Protein AF-A0A1Y2F6S2-F1 (afdb_monomer_lite)

Structure (mmCIF, N/CA/C/O backbone):
data_AF-A0A1Y2F6S2-F1
#
_entry.id   AF-A0A1Y2F6S2-F1
#
loop_
_atom_site.group_PDB
_atom_site.id
_atom_site.type_symbol
_atom_site.label_atom_id
_atom_site.label_alt_id
_atom_site.label_comp_id
_atom_site.label_asym_id
_atom_site.label_entity_id
_atom_site.label_seq_id
_atom_site.pdbx_PDB_ins_code
_atom_site.Cartn_x
_atom_site.Cartn_y
_atom_site.Cartn_z
_atom_site.occupancy
_atom_site.B_iso_or_equiv
_atom_site.auth_seq_id
_atom_site.auth_comp_id
_atom_site.auth_asym_id
_atom_site.auth_atom_id
_atom_site.pdbx_PDB_model_num
ATOM 1 N N . MET A 1 1 ? 16.746 -32.480 -13.295 1.00 35.97 1 MET A N 1
ATOM 2 C CA . MET A 1 1 ? 17.908 -32.088 -14.117 1.00 35.97 1 MET A CA 1
ATOM 3 C C . MET A 1 1 ? 17.482 -32.137 -15.575 1.00 35.97 1 MET A C 1
ATOM 5 O O . MET A 1 1 ? 17.453 -33.217 -16.141 1.00 35.97 1 MET A O 1
ATOM 9 N N . TYR A 1 2 ? 17.075 -31.004 -16.150 1.00 32.84 2 TYR A N 1
ATOM 10 C CA . TYR A 1 2 ? 16.967 -30.867 -17.604 1.00 32.84 2 TYR A CA 1
ATOM 11 C C . TYR A 1 2 ? 18.197 -30.090 -18.053 1.00 32.84 2 TYR A C 1
ATOM 13 O O . TYR A 1 2 ? 18.329 -28.899 -17.783 1.00 32.84 2 TYR A O 1
ATOM 21 N N . ASN A 1 3 ? 19.136 -30.827 -18.634 1.00 41.09 3 ASN A N 1
ATOM 22 C CA . ASN A 1 3 ? 20.346 -30.300 -19.229 1.00 41.09 3 ASN A CA 1
ATOM 23 C C . ASN A 1 3 ? 19.990 -29.963 -20.680 1.00 41.09 3 ASN A C 1
ATOM 25 O O . ASN A 1 3 ? 19.968 -30.857 -21.520 1.00 41.09 3 ASN A O 1
ATOM 29 N N . ASN A 1 4 ? 19.628 -28.708 -20.954 1.00 38.59 4 ASN A N 1
ATOM 30 C CA . ASN A 1 4 ? 19.411 -28.234 -22.319 1.00 38.59 4 ASN A CA 1
ATOM 31 C C . ASN A 1 4 ? 20.569 -27.311 -22.704 1.00 38.59 4 ASN A C 1
ATOM 33 O O . ASN A 1 4 ? 20.503 -26.091 -22.580 1.00 38.59 4 ASN A O 1
ATOM 37 N N . ASN A 1 5 ? 21.652 -27.946 -23.153 1.00 44.62 5 ASN A N 1
ATOM 38 C CA . ASN A 1 5 ? 22.646 -27.320 -24.008 1.00 44.62 5 ASN A CA 1
ATOM 39 C C . ASN A 1 5 ? 22.008 -27.131 -25.387 1.00 44.62 5 ASN A C 1
ATOM 41 O O . ASN A 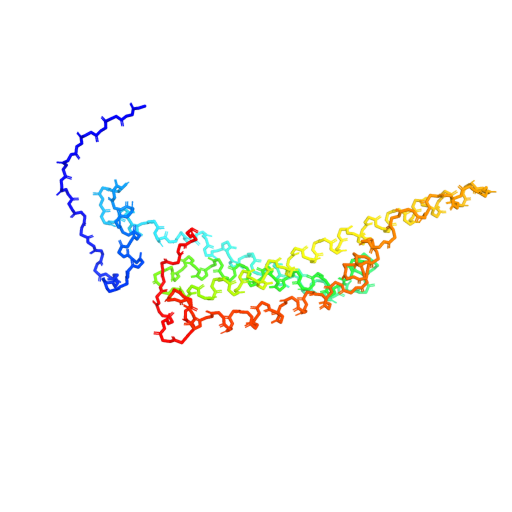1 5 ? 21.999 -28.056 -26.190 1.00 44.62 5 ASN A O 1
ATOM 45 N N . ASN A 1 6 ? 21.497 -25.933 -25.652 1.00 37.38 6 ASN A N 1
ATOM 46 C CA . ASN A 1 6 ? 21.364 -25.417 -27.008 1.00 37.38 6 ASN A CA 1
ATOM 47 C C . ASN A 1 6 ? 21.844 -23.965 -27.005 1.00 37.38 6 ASN A C 1
ATOM 49 O O . ASN A 1 6 ? 21.080 -23.026 -26.798 1.00 37.38 6 ASN A O 1
ATOM 53 N N . ASN A 1 7 ? 23.151 -23.815 -27.230 1.00 40.66 7 ASN A N 1
ATOM 54 C CA . ASN A 1 7 ? 23.787 -22.587 -27.693 1.00 40.66 7 ASN A CA 1
ATOM 55 C C . ASN A 1 7 ? 23.319 -22.294 -29.127 1.00 40.66 7 ASN A C 1
ATOM 57 O O . ASN A 1 7 ? 24.083 -22.439 -30.077 1.00 40.66 7 ASN A O 1
ATOM 61 N N . ASN A 1 8 ? 22.069 -21.869 -29.282 1.00 39.94 8 ASN A N 1
ATOM 62 C CA . ASN A 1 8 ? 21.683 -21.063 -30.428 1.00 39.94 8 ASN A CA 1
ATOM 63 C C . ASN A 1 8 ? 21.674 -19.619 -29.947 1.00 39.94 8 ASN A C 1
ATOM 65 O O . ASN A 1 8 ? 20.772 -19.204 -29.222 1.00 39.94 8 ASN A O 1
ATOM 69 N N . ASN A 1 9 ? 22.704 -18.872 -30.345 1.00 46.28 9 ASN A N 1
ATOM 70 C CA . ASN A 1 9 ? 22.768 -17.416 -30.254 1.00 46.28 9 ASN A CA 1
ATOM 71 C C . ASN A 1 9 ? 21.702 -16.789 -31.170 1.00 46.28 9 ASN A C 1
ATOM 73 O O . ASN A 1 9 ? 22.018 -16.039 -32.091 1.00 46.28 9 ASN A O 1
ATOM 77 N N . ASN A 1 10 ? 20.428 -17.067 -30.906 1.00 50.47 10 ASN A N 1
ATOM 78 C CA . ASN A 1 10 ? 19.354 -16.167 -31.276 1.00 50.47 10 ASN A CA 1
ATOM 79 C C . ASN A 1 10 ? 19.432 -15.033 -30.261 1.00 50.47 10 ASN A C 1
ATOM 81 O O . ASN A 1 10 ? 18.717 -15.025 -29.261 1.00 50.47 10 ASN A O 1
ATOM 85 N N . ASN A 1 11 ? 20.394 -14.130 -30.464 1.00 71.38 11 ASN A N 1
ATOM 86 C CA . ASN A 1 11 ? 20.490 -12.913 -29.678 1.00 71.38 11 ASN A CA 1
ATOM 87 C C . ASN A 1 11 ? 19.217 -12.121 -29.955 1.00 71.38 11 ASN A C 1
ATOM 89 O O . ASN A 1 11 ? 19.132 -11.404 -30.950 1.00 71.38 11 ASN A O 1
ATOM 93 N N . ILE A 1 12 ? 18.217 -12.301 -29.093 1.00 83.94 12 ILE A N 1
ATOM 94 C CA . ILE A 1 12 ? 17.038 -11.449 -29.066 1.00 83.94 12 ILE A CA 1
ATOM 95 C C . ILE A 1 12 ? 17.573 -10.013 -28.994 1.00 83.94 12 ILE A C 1
ATOM 97 O O . ILE A 1 12 ? 18.414 -9.735 -28.131 1.00 83.94 12 ILE A O 1
ATOM 101 N N . PRO A 1 13 ? 17.188 -9.126 -29.923 1.00 88.69 13 PRO A N 1
ATOM 102 C CA . PRO A 1 13 ? 17.663 -7.756 -29.888 1.00 88.69 13 PRO A CA 1
ATOM 103 C C . PRO A 1 13 ? 17.122 -7.047 -28.642 1.00 88.69 13 PRO A C 1
ATOM 105 O O . PRO A 1 13 ? 16.042 -7.354 -28.132 1.00 88.69 13 PRO A O 1
ATOM 108 N N . PHE A 1 14 ? 17.915 -6.116 -28.114 1.00 88.62 14 PHE A N 1
ATOM 109 C CA . PHE A 1 14 ? 17.458 -5.251 -27.032 1.00 88.62 14 PHE A CA 1
ATOM 110 C C . PHE A 1 14 ? 16.308 -4.373 -27.554 1.00 88.62 14 PHE A C 1
ATOM 112 O O . PHE A 1 14 ? 16.474 -3.818 -28.641 1.00 88.62 14 PHE A O 1
ATOM 119 N N . PRO A 1 15 ? 15.188 -4.221 -26.821 1.00 88.19 15 PRO A N 1
ATOM 120 C CA . PRO A 1 15 ? 14.044 -3.457 -27.304 1.00 88.19 15 PRO A CA 1
ATOM 121 C C . PRO A 1 15 ? 14.417 -2.018 -27.667 1.00 88.19 15 PRO A C 1
ATOM 123 O O . PRO A 1 15 ? 15.074 -1.335 -26.882 1.00 88.19 15 PRO A O 1
ATOM 126 N N . ASP A 1 16 ? 13.969 -1.555 -28.833 1.00 87.31 16 ASP A N 1
ATOM 127 C CA . ASP A 1 16 ? 14.299 -0.215 -29.336 1.00 87.31 16 ASP A CA 1
ATOM 128 C C . ASP A 1 16 ? 13.688 0.905 -28.481 1.00 87.31 16 ASP A C 1
ATOM 130 O O . ASP A 1 16 ? 14.292 1.963 -28.325 1.00 87.31 16 ASP A O 1
ATOM 134 N N . ASP A 1 17 ? 12.536 0.642 -27.856 1.00 85.19 17 ASP A N 1
ATOM 135 C CA . ASP A 1 17 ? 11.831 1.591 -26.983 1.00 85.19 17 ASP A CA 1
ATOM 136 C C . ASP A 1 17 ? 12.454 1.711 -25.581 1.00 85.19 17 ASP A C 1
ATOM 138 O O . ASP A 1 17 ? 11.985 2.488 -24.746 1.00 85.19 17 ASP A O 1
ATOM 142 N N . TRP A 1 18 ? 13.466 0.897 -25.265 1.00 87.19 18 TRP A N 1
ATOM 143 C CA . TRP A 1 18 ? 14.127 0.911 -23.963 1.00 87.19 18 TRP A CA 1
ATOM 144 C C . TRP A 1 18 ? 15.422 1.714 -24.022 1.00 87.19 18 TRP A C 1
ATOM 146 O O . TRP A 1 18 ? 16.199 1.641 -24.973 1.00 87.19 18 TRP A O 1
ATOM 156 N N . ASP A 1 19 ? 15.705 2.437 -22.944 1.00 84.56 19 ASP A N 1
ATOM 157 C CA . ASP A 1 19 ? 16.956 3.170 -22.811 1.00 84.56 19 ASP A CA 1
ATOM 158 C C . ASP A 1 19 ? 18.135 2.209 -22.547 1.00 84.56 19 ASP A C 1
ATOM 160 O O . ASP A 1 19 ? 18.170 1.492 -21.542 1.00 84.56 19 ASP A O 1
ATOM 164 N N . LYS A 1 20 ? 19.123 2.208 -23.451 1.00 86.75 20 LYS A N 1
ATOM 165 C CA . LYS A 1 20 ? 20.356 1.406 -23.347 1.00 86.75 20 LYS A CA 1
ATOM 166 C C . LYS A 1 20 ? 21.328 1.954 -22.299 1.00 86.75 20 LYS A C 1
ATOM 168 O O . LYS A 1 20 ? 22.156 1.199 -21.790 1.00 86.75 20 LYS A O 1
ATOM 173 N N . GLU A 1 21 ? 21.226 3.235 -21.950 1.00 86.69 21 GLU A N 1
ATOM 174 C CA . GLU A 1 21 ? 22.009 3.846 -20.871 1.00 86.69 21 GLU A CA 1
ATOM 175 C C . GLU A 1 21 ? 21.438 3.486 -19.491 1.00 86.69 21 GLU A C 1
ATOM 177 O O . GLU A 1 21 ? 22.144 3.508 -18.473 1.00 86.69 21 GLU A O 1
ATOM 182 N N . ASN A 1 22 ? 20.172 3.055 -19.442 1.00 83.62 22 ASN A N 1
ATOM 183 C CA . ASN A 1 22 ? 19.545 2.562 -18.230 1.00 83.62 22 ASN A CA 1
ATOM 184 C C . ASN A 1 22 ? 20.099 1.180 -17.847 1.00 83.62 22 ASN A C 1
ATOM 186 O O . ASN A 1 22 ? 19.601 0.121 -18.238 1.00 83.62 22 ASN A O 1
ATOM 190 N N . THR A 1 23 ? 21.100 1.196 -16.965 1.00 86.75 23 THR A N 1
ATOM 191 C CA . THR A 1 23 ? 21.728 -0.013 -16.398 1.00 86.75 23 THR A CA 1
ATOM 192 C C . THR A 1 23 ? 20.737 -1.038 -15.827 1.00 86.75 23 THR A C 1
ATOM 194 O O . THR A 1 23 ? 21.047 -2.231 -15.807 1.00 86.75 23 THR A O 1
ATOM 197 N N . ARG A 1 24 ? 19.538 -0.626 -15.382 1.00 83.25 24 ARG A N 1
ATOM 198 C CA . ARG A 1 24 ? 18.506 -1.544 -14.869 1.00 83.25 24 ARG A CA 1
ATOM 199 C C . ARG A 1 24 ? 17.731 -2.230 -15.977 1.00 83.25 24 ARG A C 1
ATOM 201 O O . ARG A 1 24 ? 17.487 -3.426 -15.856 1.00 83.25 24 ARG A O 1
ATOM 208 N N . ALA A 1 25 ? 17.383 -1.503 -17.035 1.00 85.81 25 ALA A N 1
ATOM 209 C CA . ALA A 1 25 ? 16.745 -2.076 -18.216 1.00 85.81 25 ALA A CA 1
ATOM 210 C C . ALA A 1 25 ? 17.665 -3.135 -18.841 1.00 85.81 25 ALA A C 1
ATOM 212 O O . ALA A 1 25 ? 17.243 -4.265 -19.077 1.00 85.81 25 ALA A O 1
ATOM 213 N N . VAL A 1 26 ? 18.960 -2.819 -18.969 1.00 88.12 26 VAL A N 1
ATOM 214 C CA . VAL A 1 26 ? 19.991 -3.758 -19.442 1.00 88.12 26 VAL A CA 1
ATOM 215 C C . VAL A 1 26 ? 20.124 -4.972 -18.516 1.00 88.12 26 VAL A C 1
ATOM 217 O O . VAL A 1 26 ? 20.140 -6.110 -18.983 1.00 88.12 26 VAL A O 1
ATOM 220 N N . ALA A 1 27 ? 20.180 -4.769 -17.195 1.00 87.56 27 ALA A N 1
ATOM 221 C CA . ALA A 1 27 ? 20.264 -5.875 -16.239 1.00 87.56 27 ALA A CA 1
ATOM 222 C C . ALA A 1 27 ? 19.012 -6.770 -16.254 1.00 87.56 27 ALA A C 1
ATOM 224 O O . ALA A 1 27 ? 19.133 -7.994 -16.181 1.00 87.56 27 ALA A O 1
ATOM 225 N N . TYR A 1 28 ? 17.821 -6.173 -16.357 1.00 87.38 28 TYR A N 1
ATOM 226 C CA . TYR A 1 28 ? 16.556 -6.894 -16.467 1.00 87.38 28 TYR A CA 1
ATOM 227 C C . TYR A 1 28 ? 16.505 -7.706 -17.761 1.00 87.38 28 TYR A C 1
ATOM 229 O O . TYR A 1 28 ? 16.211 -8.900 -17.719 1.00 87.38 28 TYR A O 1
ATOM 237 N N . PHE A 1 29 ? 16.858 -7.083 -18.888 1.00 90.00 29 PHE A N 1
ATOM 238 C CA . PHE A 1 29 ? 16.931 -7.731 -20.191 1.00 90.00 29 PHE A CA 1
ATOM 239 C C . PHE A 1 29 ? 17.875 -8.933 -20.156 1.00 90.00 29 PHE A C 1
ATOM 241 O O . PHE A 1 29 ? 17.444 -10.043 -20.430 1.00 90.00 29 PHE A O 1
ATOM 248 N N . ASN A 1 30 ? 19.119 -8.754 -19.702 1.00 89.62 30 ASN A N 1
ATOM 249 C CA . ASN A 1 30 ? 20.112 -9.833 -19.615 1.00 89.62 30 ASN A CA 1
ATOM 250 C C . ASN A 1 30 ? 19.678 -10.996 -18.708 1.00 89.62 30 ASN A C 1
ATOM 252 O O . ASN A 1 30 ? 20.152 -12.125 -18.869 1.00 89.62 30 ASN A O 1
ATOM 256 N N . LYS A 1 31 ? 18.815 -10.721 -17.722 1.00 87.94 31 LYS A N 1
ATOM 257 C CA . LYS A 1 31 ? 18.243 -11.740 -16.841 1.00 87.94 31 LYS A CA 1
ATOM 258 C C . LYS A 1 31 ? 17.092 -12.485 -17.516 1.00 87.94 31 LYS A C 1
ATOM 260 O O . LYS A 1 31 ? 17.029 -13.702 -17.387 1.00 87.94 31 LYS A O 1
ATOM 265 N N . CYS A 1 32 ? 16.200 -11.774 -18.201 1.00 87.25 32 CYS A N 1
ATOM 266 C CA . CYS A 1 32 ? 14.944 -12.329 -18.708 1.00 87.25 32 CYS A CA 1
ATOM 267 C C . CYS A 1 32 ? 15.041 -12.867 -20.141 1.00 87.25 32 CYS A C 1
ATOM 269 O O . CYS A 1 32 ? 14.365 -13.841 -20.452 1.00 87.25 32 CYS A O 1
ATOM 271 N N . SER A 1 33 ? 15.917 -12.312 -20.985 1.00 89.00 33 SER A N 1
ATOM 272 C CA . SER A 1 33 ? 16.090 -12.710 -22.393 1.00 89.00 33 SER A CA 1
ATOM 273 C C . SER A 1 33 ? 16.477 -14.180 -22.566 1.00 89.00 33 SER A C 1
ATOM 275 O O . SER A 1 33 ? 16.183 -14.780 -23.589 1.00 89.00 33 SER A O 1
ATOM 277 N N . LYS A 1 34 ? 17.078 -14.789 -21.538 1.00 89.25 34 LYS A N 1
ATOM 278 C CA . LYS A 1 34 ? 17.443 -16.214 -21.506 1.00 89.25 34 LYS A CA 1
ATOM 279 C C . LYS A 1 34 ? 16.246 -17.161 -21.373 1.00 89.25 34 LYS A C 1
ATOM 281 O O . LYS A 1 34 ? 16.414 -18.362 -21.555 1.00 89.25 34 LYS A O 1
ATOM 286 N N . PHE A 1 35 ? 15.082 -16.645 -20.982 1.00 88.38 35 PHE A N 1
ATOM 287 C CA . PHE A 1 35 ? 13.879 -17.434 -20.692 1.00 88.38 35 PHE A CA 1
ATOM 288 C C . PHE A 1 35 ? 12.761 -17.239 -21.719 1.00 88.38 35 PHE A C 1
ATOM 290 O O . PHE A 1 35 ? 11.689 -17.812 -21.553 1.00 88.38 35 PHE A O 1
ATOM 297 N N . VAL A 1 36 ? 12.996 -16.433 -22.751 1.00 88.00 36 VAL A N 1
ATOM 298 C CA . VAL A 1 36 ? 12.032 -16.125 -23.811 1.00 88.00 36 VAL A CA 1
ATOM 299 C C . VAL A 1 36 ? 12.639 -16.461 -25.165 1.00 88.00 36 VAL A C 1
ATOM 301 O O . VAL A 1 36 ? 13.858 -16.446 -25.320 1.00 88.00 36 VAL A O 1
ATOM 304 N N . ASN A 1 37 ? 11.794 -16.758 -26.147 1.00 87.25 37 ASN A N 1
ATOM 305 C CA . ASN A 1 37 ? 12.231 -17.125 -27.495 1.00 87.25 37 ASN A CA 1
ATOM 306 C C . ASN A 1 37 ? 12.179 -15.945 -28.478 1.00 87.25 37 ASN A C 1
ATOM 308 O O . ASN A 1 37 ? 12.729 -16.031 -29.574 1.00 87.25 37 ASN A O 1
ATOM 312 N N . SER A 1 38 ? 11.512 -14.848 -28.105 1.00 87.81 38 SER A N 1
ATOM 313 C CA . SER A 1 38 ? 11.362 -13.650 -28.937 1.00 87.81 38 SER A CA 1
ATOM 314 C C . SER A 1 38 ? 11.288 -12.365 -28.105 1.00 87.81 38 SER A C 1
ATOM 316 O O . SER A 1 38 ? 10.973 -12.386 -26.912 1.00 87.81 38 SER A O 1
ATOM 318 N N . GLN A 1 39 ? 11.551 -11.223 -28.748 1.00 86.31 39 GLN A N 1
ATOM 319 C CA . GLN A 1 39 ? 11.358 -9.901 -28.144 1.00 86.31 39 GLN A CA 1
ATOM 320 C C . GLN A 1 39 ? 9.878 -9.634 -27.830 1.00 86.31 39 GLN A C 1
ATOM 322 O O . GLN A 1 39 ? 9.571 -9.056 -26.792 1.00 86.31 39 GLN A O 1
ATOM 327 N N . GLU A 1 40 ? 8.959 -10.081 -28.687 1.00 85.69 40 GLU A N 1
ATOM 328 C CA . GLU A 1 40 ? 7.515 -9.928 -28.477 1.00 85.69 40 GLU A CA 1
ATOM 329 C C . GLU A 1 40 ? 7.045 -10.654 -27.216 1.00 85.69 40 GLU A C 1
ATOM 331 O O . GLU A 1 40 ? 6.282 -10.098 -26.431 1.00 85.69 40 GLU A O 1
ATOM 336 N N . GLU A 1 41 ? 7.550 -11.865 -26.970 1.00 85.50 41 GLU A N 1
ATOM 337 C CA . GLU A 1 41 ? 7.249 -12.623 -25.754 1.00 85.50 41 GLU A CA 1
ATOM 338 C C . GLU A 1 41 ? 7.740 -11.881 -24.501 1.00 85.50 41 GLU A C 1
ATOM 340 O O . GLU A 1 41 ? 6.997 -11.773 -23.523 1.00 85.50 41 GLU A O 1
ATOM 345 N N . LEU A 1 42 ? 8.935 -11.278 -24.551 1.00 85.75 42 LEU A N 1
ATOM 346 C CA . LEU A 1 42 ? 9.454 -10.435 -23.468 1.00 85.75 42 LEU A CA 1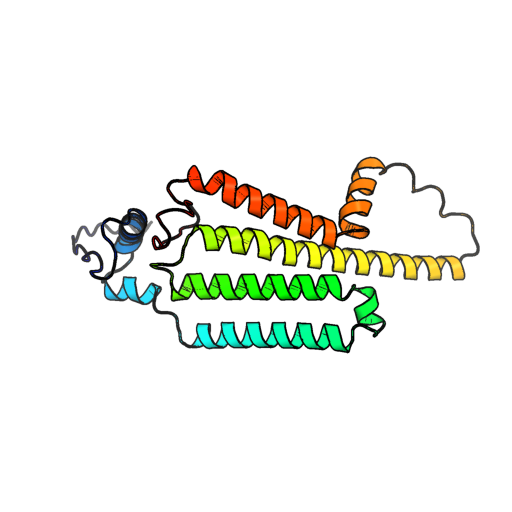
ATOM 347 C C . LEU A 1 42 ? 8.572 -9.204 -23.225 1.00 85.75 42 LEU A C 1
ATOM 349 O O . LEU A 1 42 ? 8.229 -8.902 -22.083 1.00 85.75 42 LEU A O 1
ATOM 353 N N . LEU A 1 43 ? 8.195 -8.497 -24.293 1.00 85.56 43 LEU A N 1
ATOM 354 C CA . LEU A 1 43 ? 7.355 -7.301 -24.216 1.00 85.56 43 LEU A CA 1
ATOM 355 C C . LEU A 1 43 ? 5.932 -7.636 -23.753 1.00 85.56 43 LEU A C 1
ATOM 357 O O . LEU A 1 43 ? 5.321 -6.867 -23.011 1.00 85.56 43 LEU A O 1
ATOM 361 N N . SER A 1 44 ? 5.436 -8.829 -24.086 1.00 85.75 44 SER A N 1
ATOM 362 C CA . SER A 1 44 ? 4.127 -9.314 -23.650 1.00 85.75 44 SER A CA 1
ATOM 363 C C . SER A 1 44 ? 3.994 -9.455 -22.136 1.00 85.75 44 SER A C 1
ATOM 365 O O . SER A 1 44 ? 2.887 -9.314 -21.616 1.00 85.75 44 SER A O 1
ATOM 367 N N . MET A 1 45 ? 5.108 -9.627 -21.414 1.00 81.50 45 MET A N 1
ATOM 368 C CA . MET A 1 45 ? 5.120 -9.635 -19.947 1.00 81.50 45 MET A CA 1
ATOM 369 C C . MET A 1 45 ? 4.783 -8.264 -19.343 1.00 81.50 45 MET A C 1
ATOM 371 O O . MET A 1 45 ? 4.335 -8.199 -18.200 1.00 81.50 45 MET A O 1
ATOM 375 N N . PHE A 1 46 ? 4.956 -7.181 -20.107 1.00 80.62 46 PHE A N 1
ATOM 376 C CA . PHE A 1 46 ? 4.616 -5.812 -19.707 1.00 80.62 46 PHE A CA 1
ATOM 377 C C . PHE A 1 46 ? 3.247 -5.360 -20.219 1.00 80.62 46 PHE A C 1
ATOM 379 O O . PHE A 1 46 ? 2.735 -4.328 -19.785 1.00 80.62 46 PHE A O 1
ATOM 386 N N . HIS A 1 47 ? 2.620 -6.124 -21.120 1.00 82.19 47 HIS A N 1
ATOM 387 C CA . HIS A 1 47 ? 1.274 -5.825 -21.589 1.00 82.19 47 HIS A CA 1
ATOM 388 C C . HIS A 1 47 ? 0.245 -6.154 -20.509 1.00 82.19 47 HIS A C 1
ATOM 390 O O . HIS A 1 47 ? -0.211 -7.288 -20.335 1.00 82.19 47 HIS A O 1
ATOM 396 N N . ILE A 1 48 ? -0.157 -5.110 -19.796 1.00 84.12 48 ILE A N 1
ATOM 397 C CA . ILE A 1 48 ? -1.209 -5.177 -18.791 1.00 84.12 48 ILE A CA 1
ATOM 398 C C . ILE A 1 48 ? -2.521 -5.541 -19.467 1.00 84.12 48 ILE A C 1
ATOM 400 O O . ILE A 1 48 ? -2.949 -4.937 -20.451 1.00 84.12 48 ILE A O 1
ATOM 404 N N . LYS A 1 49 ? -3.192 -6.547 -18.913 1.00 89.06 49 LYS A N 1
ATOM 405 C CA . LYS A 1 49 ? -4.514 -6.949 -19.382 1.00 89.06 49 LYS A CA 1
ATOM 406 C C . LYS A 1 49 ? -5.544 -5.895 -18.980 1.00 89.06 49 LYS A C 1
ATOM 408 O O . LYS A 1 49 ? -5.534 -5.424 -17.844 1.00 89.06 49 LYS A O 1
ATOM 413 N N . LEU A 1 50 ? -6.506 -5.622 -19.864 1.00 91.44 50 LEU A N 1
ATOM 414 C CA . LEU A 1 50 ? -7.652 -4.735 -19.602 1.00 91.44 50 LEU A CA 1
ATOM 415 C C . LEU A 1 50 ? -8.341 -5.041 -18.258 1.00 91.44 50 LEU A C 1
ATOM 417 O O . LEU A 1 50 ? -8.736 -4.133 -17.530 1.00 91.44 50 LEU A O 1
ATOM 421 N N . PHE A 1 51 ? -8.411 -6.325 -17.900 1.00 93.31 51 PHE A N 1
ATOM 422 C CA . PHE A 1 51 ? -8.934 -6.795 -16.619 1.00 93.31 51 PHE A CA 1
ATOM 423 C C . PHE A 1 51 ? -8.265 -6.135 -15.401 1.00 93.31 51 PHE A C 1
ATOM 425 O O . PHE A 1 51 ? -8.959 -5.768 -14.458 1.00 93.31 51 PHE A O 1
ATOM 432 N N . TYR A 1 52 ? -6.943 -5.935 -15.419 1.00 92.81 52 TYR A N 1
ATOM 433 C CA . TYR A 1 52 ? -6.224 -5.317 -14.302 1.00 92.81 52 TYR A CA 1
ATOM 434 C C . TYR A 1 52 ? -6.603 -3.841 -14.123 1.00 92.81 52 TYR A C 1
ATOM 436 O O . TYR A 1 52 ? -6.787 -3.395 -12.992 1.00 92.81 52 TYR A O 1
ATOM 444 N N . HIS A 1 53 ? -6.806 -3.098 -15.218 1.00 93.81 53 HIS A N 1
ATOM 445 C CA . HIS A 1 53 ? -7.293 -1.717 -15.139 1.00 93.81 53 HIS A CA 1
ATOM 446 C C . HIS A 1 53 ? -8.664 -1.657 -14.467 1.00 93.81 53 HIS A C 1
ATOM 448 O O . HIS A 1 53 ? -8.844 -0.929 -13.491 1.00 93.81 53 HIS A O 1
ATOM 454 N N . ILE A 1 54 ? -9.610 -2.467 -14.952 1.00 96.62 54 ILE A N 1
ATOM 455 C CA . ILE A 1 54 ? -10.967 -2.541 -14.396 1.00 96.62 54 ILE A CA 1
ATOM 456 C C . ILE A 1 54 ? -10.907 -2.908 -12.910 1.00 96.62 54 ILE A C 1
ATOM 458 O O . ILE A 1 54 ? -11.527 -2.236 -12.088 1.00 96.62 54 ILE A O 1
ATOM 462 N N . TYR A 1 55 ? -10.116 -3.923 -12.555 1.00 96.31 55 TYR A N 1
ATOM 463 C CA . TYR A 1 55 ? -9.926 -4.352 -11.173 1.00 96.31 55 TYR A CA 1
ATOM 464 C C . TYR A 1 55 ? -9.429 -3.212 -10.270 1.00 96.31 55 TYR A C 1
ATOM 466 O O . TYR A 1 55 ? -10.036 -2.947 -9.232 1.00 96.31 55 TYR A O 1
ATOM 474 N N . CYS A 1 56 ? -8.373 -2.492 -10.665 1.00 96.94 56 CYS A N 1
ATOM 475 C CA . CYS A 1 56 ? -7.838 -1.382 -9.874 1.00 96.94 56 CYS A CA 1
ATOM 476 C C . CYS A 1 56 ? -8.863 -0.254 -9.678 1.00 96.94 56 CYS A C 1
ATOM 478 O O . CYS A 1 56 ? -9.024 0.223 -8.552 1.00 96.94 56 CYS A O 1
ATOM 480 N N . TYR A 1 57 ? -9.590 0.143 -10.729 1.00 96.81 57 TYR A N 1
ATOM 481 C CA . TYR A 1 57 ? -10.620 1.183 -10.620 1.00 96.81 57 TYR A CA 1
ATOM 482 C C . TYR A 1 57 ? -11.778 0.762 -9.715 1.00 96.81 57 TYR A C 1
ATOM 484 O O . TYR A 1 57 ? -12.174 1.533 -8.840 1.00 96.81 57 TYR A O 1
ATOM 492 N N . VAL A 1 58 ? -12.282 -0.467 -9.869 1.00 98.12 58 VAL A N 1
ATOM 493 C CA . VAL A 1 58 ? -13.342 -1.007 -9.005 1.00 98.12 58 VAL A CA 1
ATOM 494 C C . VAL A 1 58 ? -12.887 -1.019 -7.547 1.00 98.12 58 VAL A C 1
ATOM 496 O O . VAL A 1 58 ? -13.621 -0.557 -6.677 1.00 98.12 58 VAL A O 1
ATOM 499 N N . MET A 1 59 ? -11.660 -1.466 -7.268 1.00 98.19 59 MET A N 1
ATOM 500 C CA . MET A 1 59 ? -11.122 -1.483 -5.906 1.00 98.19 59 MET A CA 1
ATOM 501 C C . MET A 1 59 ? -11.013 -0.078 -5.301 1.00 98.19 59 MET A C 1
ATOM 503 O O . MET A 1 59 ? -11.419 0.119 -4.156 1.00 98.19 59 MET A O 1
ATOM 507 N N . ILE A 1 60 ? -10.527 0.915 -6.055 1.00 97.88 60 ILE A N 1
ATOM 508 C CA . ILE A 1 60 ? -10.465 2.309 -5.584 1.00 97.88 60 ILE A CA 1
ATOM 509 C C . ILE A 1 60 ? -11.871 2.842 -5.282 1.00 97.88 60 ILE A C 1
ATOM 511 O O . ILE A 1 60 ? -12.084 3.413 -4.211 1.00 97.88 60 ILE A O 1
ATOM 515 N N . ILE A 1 61 ? -12.842 2.616 -6.173 1.00 98.25 61 ILE A N 1
ATOM 516 C CA . ILE A 1 61 ? -14.237 3.035 -5.972 1.00 98.25 61 ILE A CA 1
ATOM 517 C C . ILE A 1 61 ? -14.816 2.387 -4.709 1.00 98.25 61 ILE A C 1
ATOM 519 O O . ILE A 1 61 ? -15.383 3.087 -3.871 1.00 98.25 61 ILE A O 1
ATOM 523 N N . CYS A 1 62 ? -14.620 1.080 -4.516 1.00 98.44 62 CYS A N 1
ATOM 524 C CA . CYS A 1 62 ? -15.063 0.371 -3.314 1.00 98.44 62 CYS A CA 1
ATOM 525 C C . CYS A 1 62 ? -14.466 0.966 -2.029 1.00 98.44 62 CYS A C 1
ATOM 527 O O . CYS A 1 62 ? -15.178 1.127 -1.032 1.00 98.44 62 CYS A O 1
ATOM 529 N N . VAL A 1 63 ? -13.179 1.331 -2.037 1.00 98.31 63 VAL A N 1
ATOM 530 C CA . VAL A 1 63 ? -12.518 1.948 -0.875 1.00 98.31 63 VAL A CA 1
ATOM 531 C C . VAL A 1 63 ? -13.051 3.361 -0.614 1.00 98.31 63 VAL A C 1
ATOM 533 O O . VAL A 1 63 ? -13.297 3.712 0.541 1.00 98.31 63 VAL A O 1
ATOM 536 N N . ILE A 1 64 ? -13.297 4.158 -1.658 1.00 98.12 64 ILE A N 1
ATOM 537 C CA . ILE A 1 64 ? -13.893 5.498 -1.530 1.00 98.12 64 ILE A CA 1
ATOM 538 C C . ILE A 1 64 ? -15.312 5.407 -0.958 1.00 98.12 64 ILE A C 1
ATOM 540 O O . ILE A 1 64 ? -15.628 6.105 0.006 1.00 98.12 64 ILE A O 1
ATOM 544 N N . LEU A 1 65 ? -16.151 4.515 -1.492 1.00 98.31 65 LEU A N 1
ATOM 545 C CA . LEU A 1 65 ? -17.500 4.277 -0.972 1.00 98.31 65 LEU A CA 1
ATOM 546 C C . LEU A 1 65 ? -17.459 3.833 0.494 1.00 98.31 65 LEU A C 1
ATOM 548 O O . LEU A 1 65 ? -18.218 4.348 1.313 1.00 98.31 65 LEU A O 1
ATOM 552 N N . SER A 1 66 ? -16.526 2.948 0.854 1.00 97.38 66 SER A N 1
ATOM 553 C CA . SER A 1 66 ? -16.320 2.527 2.245 1.00 97.38 66 SER A CA 1
ATOM 554 C C . SER A 1 66 ? -15.967 3.711 3.150 1.00 97.38 66 SER A C 1
ATOM 556 O O . SER A 1 66 ? -16.561 3.865 4.217 1.00 97.38 66 SER A O 1
ATOM 558 N N . ALA A 1 67 ? -15.060 4.593 2.717 1.00 97.44 67 ALA A N 1
ATOM 559 C CA . ALA A 1 67 ? -14.694 5.798 3.462 1.00 97.44 67 ALA A CA 1
ATOM 560 C C . ALA A 1 67 ? -15.884 6.759 3.650 1.00 97.44 67 ALA A C 1
ATOM 562 O O . ALA A 1 67 ? -16.082 7.284 4.748 1.00 97.44 67 ALA A O 1
ATOM 563 N N . ILE A 1 68 ? -16.714 6.944 2.617 1.00 97.75 68 ILE A N 1
ATOM 564 C CA . ILE A 1 68 ? -17.940 7.754 2.692 1.00 97.75 68 ILE A CA 1
ATOM 565 C C . ILE A 1 68 ? -18.926 7.146 3.699 1.00 97.75 68 ILE A C 1
ATOM 567 O O . ILE A 1 68 ? -19.431 7.854 4.570 1.00 97.75 68 ILE A O 1
ATOM 571 N N . LEU A 1 69 ? -19.158 5.831 3.641 1.00 97.25 69 LEU A N 1
ATOM 572 C CA . LEU A 1 69 ? -20.042 5.133 4.581 1.00 97.25 69 LEU A CA 1
ATOM 573 C C . LEU A 1 69 ? -19.546 5.258 6.029 1.00 97.25 69 LEU A C 1
ATOM 575 O O . LEU A 1 69 ? -20.348 5.506 6.928 1.00 97.25 69 LEU A O 1
ATOM 579 N N . ILE A 1 70 ? -18.233 5.158 6.263 1.00 96.75 70 ILE A N 1
ATOM 580 C CA . ILE A 1 70 ? -17.627 5.367 7.589 1.00 96.75 70 ILE A CA 1
ATOM 581 C C . ILE A 1 70 ? -17.930 6.776 8.117 1.00 96.75 70 ILE A C 1
ATOM 583 O O . ILE A 1 70 ? -18.222 6.932 9.304 1.00 96.75 70 ILE A O 1
ATOM 587 N N . LEU A 1 71 ? -17.874 7.799 7.259 1.00 96.12 71 LEU A N 1
ATOM 588 C CA . LEU A 1 71 ? -18.164 9.183 7.639 1.00 96.12 71 LEU A CA 1
ATOM 589 C C . LEU A 1 71 ? -19.648 9.402 7.956 1.00 96.12 71 LEU A C 1
ATOM 591 O O . LEU A 1 71 ? -19.956 10.051 8.958 1.00 96.12 71 LEU A O 1
ATOM 595 N N . ILE A 1 72 ? -20.550 8.838 7.147 1.00 97.25 72 ILE A N 1
ATOM 596 C CA . ILE A 1 72 ? -22.005 8.915 7.355 1.00 97.25 72 ILE A CA 1
ATOM 597 C C . ILE A 1 72 ? -22.388 8.218 8.665 1.00 97.25 72 ILE A C 1
ATOM 599 O O . ILE A 1 72 ? -23.064 8.794 9.517 1.00 97.25 72 ILE A O 1
ATOM 603 N N . PHE A 1 73 ? -21.894 6.997 8.876 1.00 96.12 73 PHE A N 1
ATOM 604 C CA . PHE A 1 73 ? -22.233 6.171 10.034 1.00 96.12 73 PHE A CA 1
ATOM 605 C C . PHE A 1 73 ? -21.288 6.354 11.226 1.00 96.12 73 PHE A C 1
ATOM 607 O O . PHE A 1 73 ? -21.305 5.544 12.153 1.00 96.12 73 PHE A O 1
ATOM 614 N N . LYS A 1 74 ? -20.494 7.433 11.266 1.00 95.06 74 LYS A N 1
ATOM 615 C CA . LYS A 1 74 ? -19.507 7.679 12.336 1.00 95.06 74 LYS A CA 1
ATOM 616 C C . LYS A 1 74 ? -20.110 7.701 13.746 1.00 95.06 74 LYS A C 1
ATOM 618 O O . LYS A 1 74 ? -19.418 7.395 14.716 1.00 95.06 74 LYS A O 1
ATOM 623 N N . ASN A 1 75 ? -21.390 8.065 13.853 1.00 92.94 75 ASN A N 1
ATOM 624 C CA . ASN A 1 75 ? -22.122 8.155 15.116 1.00 92.94 75 ASN A CA 1
ATOM 625 C C . ASN A 1 75 ? -22.707 6.809 15.571 1.00 92.94 75 ASN A C 1
ATOM 627 O O . ASN A 1 75 ? -23.067 6.675 16.741 1.00 92.94 75 ASN A O 1
ATOM 631 N N . ASN A 1 76 ? -22.773 5.807 14.689 1.00 93.75 76 ASN A N 1
ATOM 632 C CA . ASN A 1 76 ? -23.275 4.487 15.046 1.00 93.75 76 ASN A CA 1
ATOM 633 C C . ASN A 1 76 ? -22.340 3.827 16.059 1.00 93.75 76 ASN A C 1
ATOM 635 O O . ASN A 1 76 ? -21.116 3.879 15.920 1.00 93.75 76 ASN A O 1
ATOM 639 N N . TYR A 1 77 ? -22.920 3.145 17.049 1.00 89.06 77 TYR A N 1
ATOM 640 C CA . TYR A 1 77 ? -22.178 2.495 18.133 1.00 89.06 77 TYR A CA 1
ATOM 641 C C . TYR A 1 77 ? -21.056 1.574 17.619 1.00 89.06 77 TYR A C 1
ATOM 643 O O . TYR A 1 77 ? -19.934 1.624 18.123 1.00 89.06 77 TYR A O 1
ATOM 651 N N . ILE A 1 78 ? -21.334 0.801 16.562 1.00 87.25 78 ILE A N 1
ATOM 652 C CA . ILE A 1 78 ? -20.380 -0.133 15.945 1.00 87.25 78 ILE A CA 1
ATOM 653 C C . ILE A 1 78 ? -19.151 0.603 15.385 1.00 87.25 78 ILE A C 1
ATOM 655 O O . ILE A 1 78 ? -18.019 0.203 15.646 1.00 87.25 78 ILE A O 1
ATOM 659 N N . ILE A 1 79 ? -19.348 1.705 14.654 1.00 88.12 79 ILE A N 1
ATOM 660 C CA . ILE A 1 79 ? -18.248 2.469 14.039 1.00 88.12 79 ILE A CA 1
ATOM 661 C C . ILE A 1 79 ? -17.500 3.293 15.089 1.00 88.12 79 ILE A C 1
ATOM 663 O O . ILE A 1 79 ? -16.266 3.331 15.102 1.00 88.12 79 ILE A O 1
ATOM 667 N N . LYS A 1 80 ? -18.236 3.906 16.020 1.00 87.88 80 LYS A N 1
ATOM 668 C CA . LYS A 1 80 ? -17.669 4.675 17.130 1.00 87.88 80 LYS A CA 1
ATOM 669 C C . LYS A 1 80 ? -16.722 3.821 17.979 1.00 87.88 80 LYS A C 1
ATOM 671 O O . LYS A 1 80 ? -15.659 4.307 18.364 1.00 87.88 80 LYS A O 1
ATOM 676 N N . ARG A 1 81 ? -17.059 2.542 18.197 1.00 85.25 81 ARG A N 1
ATOM 677 C CA . ARG A 1 81 ? -16.229 1.543 18.897 1.00 85.25 81 ARG A CA 1
ATOM 678 C C . ARG A 1 81 ? -14.865 1.327 18.233 1.00 85.25 81 ARG A C 1
ATOM 680 O O . ARG A 1 81 ? -13.839 1.334 18.912 1.00 85.25 81 ARG A O 1
ATOM 687 N N . THR A 1 82 ? -14.835 1.168 16.914 1.00 84.00 82 THR A N 1
ATOM 688 C CA . THR A 1 82 ? -13.600 0.876 16.159 1.00 84.00 82 THR A CA 1
ATOM 689 C C . THR A 1 82 ? -12.736 2.124 15.929 1.00 84.00 82 THR A C 1
ATOM 691 O O . THR A 1 82 ? -11.544 2.017 15.655 1.00 84.00 82 THR A O 1
ATOM 694 N N . SER A 1 83 ? -13.296 3.314 16.183 1.00 89.62 83 SER A N 1
ATOM 695 C CA . SER A 1 83 ? -12.741 4.639 15.889 1.00 89.62 83 SER A CA 1
ATOM 696 C C . SER A 1 83 ? -12.733 4.950 14.387 1.00 89.62 83 SER A C 1
ATOM 698 O O . SER A 1 83 ? -11.872 4.447 13.662 1.00 89.62 83 SER A O 1
ATOM 700 N N . PRO A 1 84 ? -13.632 5.831 13.909 1.00 92.12 84 PRO A N 1
ATOM 701 C CA . PRO A 1 84 ? -13.762 6.133 12.482 1.00 92.12 84 PRO A CA 1
ATOM 702 C C . PRO A 1 84 ? -12.462 6.671 11.874 1.00 92.12 84 PRO A C 1
ATOM 704 O O . PRO A 1 84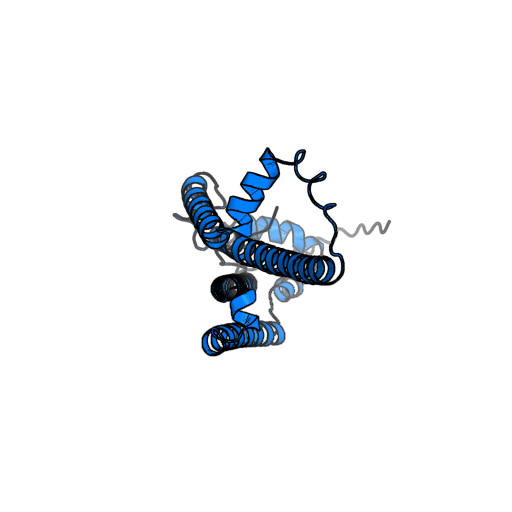 ? -12.132 6.343 10.741 1.00 92.12 84 PRO A O 1
ATOM 707 N N . ASN A 1 85 ? -11.665 7.417 12.643 1.00 93.38 85 ASN A N 1
ATOM 708 C CA . ASN A 1 85 ? -10.399 7.978 12.168 1.00 93.38 85 ASN A CA 1
ATOM 709 C C . ASN A 1 85 ? -9.372 6.897 11.779 1.00 93.38 85 ASN A C 1
ATOM 711 O O . ASN A 1 85 ? -8.631 7.088 10.819 1.00 93.38 85 ASN A O 1
ATOM 715 N N . LEU A 1 86 ? -9.333 5.763 12.492 1.00 93.25 86 LEU A N 1
ATOM 716 C CA . LEU A 1 86 ? -8.451 4.643 12.135 1.00 93.25 86 LEU A CA 1
ATOM 717 C C . LEU A 1 86 ? -8.915 3.961 10.848 1.00 93.25 86 LEU A C 1
ATOM 719 O O . LEU A 1 86 ? -8.094 3.617 10.006 1.00 93.25 86 LEU A O 1
ATOM 723 N N . LEU A 1 87 ? -10.228 3.816 10.666 1.00 95.44 87 LEU A N 1
ATOM 724 C CA . LEU A 1 87 ? -10.791 3.245 9.443 1.00 95.44 87 LEU A CA 1
ATOM 725 C C . LEU A 1 87 ? -10.557 4.154 8.227 1.00 95.44 87 LEU A C 1
ATOM 727 O O . LEU A 1 87 ? -10.240 3.665 7.146 1.00 95.44 87 LEU A O 1
ATOM 731 N N . ILE A 1 88 ? -10.639 5.476 8.401 1.00 96.38 88 ILE A N 1
ATOM 732 C CA . ILE A 1 88 ? -10.289 6.444 7.351 1.00 96.38 88 ILE A CA 1
ATOM 733 C C . ILE A 1 88 ? -8.798 6.343 7.005 1.00 96.38 88 ILE A C 1
ATOM 735 O O . ILE A 1 88 ? -8.445 6.300 5.829 1.00 96.38 88 ILE A O 1
ATOM 739 N N . MET A 1 89 ? -7.922 6.250 8.010 1.00 95.75 89 MET A N 1
ATOM 740 C CA . MET A 1 89 ? -6.479 6.083 7.803 1.00 95.75 89 MET A CA 1
ATOM 741 C C . MET A 1 89 ? -6.156 4.791 7.039 1.00 95.75 89 MET A C 1
ATOM 743 O O . MET A 1 89 ? -5.341 4.810 6.118 1.00 95.75 89 MET A O 1
ATOM 747 N N . PHE A 1 90 ? -6.845 3.694 7.362 1.00 97.00 90 PHE A N 1
ATOM 748 C CA . PHE A 1 90 ? -6.779 2.447 6.603 1.00 97.00 90 PHE A CA 1
ATOM 749 C C . PHE A 1 90 ? -7.187 2.651 5.136 1.00 97.00 90 PHE A C 1
ATOM 751 O O . PHE A 1 90 ? -6.433 2.274 4.242 1.00 97.00 90 PHE A O 1
ATOM 758 N N . CYS A 1 91 ? -8.325 3.310 4.878 1.00 98.00 91 CYS A N 1
ATOM 759 C CA . CYS A 1 91 ? -8.802 3.567 3.514 1.00 98.00 91 CYS A CA 1
ATOM 760 C C . CYS A 1 91 ? -7.800 4.399 2.697 1.00 98.00 91 CYS A C 1
ATOM 762 O O . CYS A 1 91 ? -7.515 4.060 1.550 1.00 98.00 91 CYS A O 1
ATOM 764 N N . ILE A 1 92 ? -7.218 5.448 3.289 1.00 97.50 92 ILE A N 1
ATOM 765 C CA . ILE A 1 92 ? -6.183 6.264 2.633 1.00 97.50 92 ILE A CA 1
ATOM 766 C C . ILE A 1 92 ? -4.957 5.405 2.297 1.00 97.50 92 ILE A C 1
ATOM 768 O O . ILE A 1 92 ? -4.457 5.462 1.174 1.00 97.50 92 ILE A O 1
ATOM 772 N N . GLY A 1 93 ? -4.506 4.568 3.236 1.00 97.38 93 GLY A N 1
ATOM 773 C CA . GLY A 1 93 ? -3.409 3.630 3.003 1.00 97.38 93 GLY A CA 1
ATOM 774 C C . GLY A 1 93 ? -3.694 2.675 1.838 1.00 97.38 93 GLY A C 1
ATOM 775 O O . GLY A 1 93 ? -2.839 2.498 0.971 1.00 97.38 93 GLY A O 1
ATOM 776 N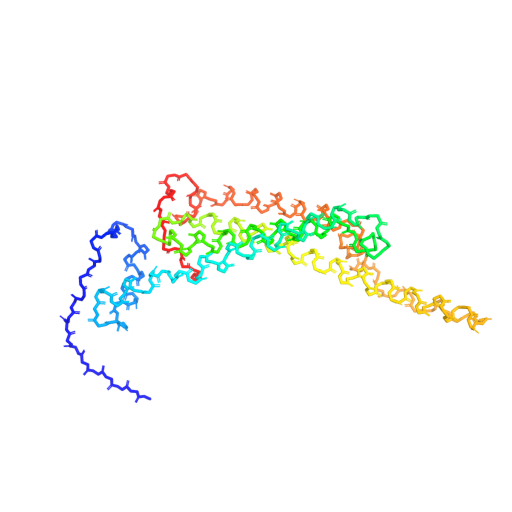 N . CYS A 1 94 ? -4.908 2.119 1.762 1.00 98.19 94 CYS A N 1
ATOM 777 C CA . CYS A 1 94 ? -5.333 1.263 0.653 1.00 98.19 94 CYS A CA 1
ATOM 778 C C . CYS A 1 94 ? -5.319 1.996 -0.693 1.00 98.19 94 CYS A C 1
ATOM 780 O O . CYS A 1 94 ? -4.808 1.442 -1.663 1.00 98.19 94 CYS A O 1
ATOM 782 N N . ILE A 1 95 ? -5.819 3.235 -0.761 1.00 98.19 95 ILE A N 1
ATOM 783 C CA . ILE A 1 95 ? -5.801 4.034 -1.998 1.00 98.19 95 ILE A CA 1
ATOM 784 C C . ILE A 1 95 ? -4.361 4.263 -2.465 1.00 98.19 95 ILE A C 1
ATOM 786 O O . ILE A 1 95 ? -4.054 4.000 -3.624 1.00 98.19 95 ILE A O 1
ATOM 790 N N . ILE A 1 96 ? -3.460 4.684 -1.569 1.00 97.56 96 ILE A N 1
ATOM 791 C CA . ILE A 1 96 ? -2.040 4.886 -1.903 1.00 97.56 96 ILE A CA 1
ATOM 792 C C . ILE A 1 96 ? -1.416 3.575 -2.403 1.00 97.56 96 ILE A C 1
ATOM 794 O O . ILE A 1 96 ? -0.705 3.573 -3.407 1.00 97.56 96 ILE A O 1
ATOM 798 N N . CYS A 1 97 ? -1.706 2.452 -1.741 1.00 97.25 97 CYS A N 1
ATOM 799 C CA . CYS A 1 97 ? -1.183 1.141 -2.119 1.00 97.25 97 CYS A CA 1
ATOM 800 C C . CYS A 1 97 ? -1.669 0.696 -3.508 1.00 97.25 97 CYS A C 1
ATOM 802 O O . CYS A 1 97 ? -0.859 0.256 -4.325 1.00 97.25 97 CYS A O 1
ATOM 804 N N . ILE A 1 98 ? -2.971 0.820 -3.790 1.00 97.56 98 ILE A N 1
ATOM 805 C CA . ILE A 1 98 ? -3.556 0.427 -5.079 1.00 97.56 98 ILE A CA 1
ATOM 806 C C . ILE A 1 98 ? -3.025 1.334 -6.192 1.00 97.56 98 ILE A C 1
ATOM 808 O O . ILE A 1 98 ? -2.576 0.825 -7.216 1.00 97.56 98 ILE A O 1
ATOM 812 N N . SER A 1 99 ? -3.002 2.652 -5.979 1.00 96.69 99 SER A N 1
ATOM 813 C CA . SER A 1 99 ? -2.470 3.617 -6.948 1.00 96.69 99 SER A CA 1
ATOM 814 C C . SER A 1 99 ? -0.993 3.371 -7.254 1.00 96.69 99 SER A C 1
ATOM 816 O O . SER A 1 99 ? -0.600 3.397 -8.418 1.00 96.69 99 SER A O 1
ATOM 818 N N . ASN A 1 100 ? -0.179 3.063 -6.239 1.00 95.56 100 ASN A N 1
ATOM 819 C CA . ASN A 1 100 ? 1.228 2.723 -6.436 1.00 95.56 100 ASN A CA 1
ATOM 820 C C . ASN A 1 100 ? 1.389 1.413 -7.225 1.00 95.56 100 ASN A C 1
ATOM 822 O O . ASN A 1 100 ? 2.154 1.365 -8.180 1.00 95.56 100 ASN A O 1
ATOM 826 N N . SER A 1 101 ? 0.629 0.366 -6.883 1.00 94.62 101 SER A N 1
ATOM 827 C CA . SER A 1 101 ? 0.635 -0.905 -7.627 1.00 94.62 101 SER A CA 1
ATOM 828 C C . SER A 1 101 ? 0.191 -0.728 -9.081 1.00 94.62 101 SER A C 1
ATOM 830 O O . SER A 1 101 ? 0.739 -1.350 -9.989 1.00 94.62 101 SER A O 1
ATOM 832 N N . TYR A 1 102 ? -0.805 0.121 -9.324 1.00 94.88 102 TYR A N 1
ATOM 833 C CA . TYR A 1 102 ? -1.276 0.451 -10.665 1.00 94.88 102 TYR A CA 1
ATOM 834 C C . TYR A 1 102 ? -0.210 1.206 -11.465 1.00 94.88 102 TYR A C 1
ATOM 836 O O . TYR A 1 102 ? 0.104 0.815 -12.588 1.00 94.88 102 TYR A O 1
ATOM 844 N N . GLY A 1 103 ? 0.399 2.230 -10.859 1.00 92.19 103 GLY A N 1
ATOM 845 C CA . GLY A 1 103 ? 1.460 3.022 -11.474 1.00 92.19 103 GLY A CA 1
ATOM 846 C C . GLY A 1 103 ? 2.692 2.194 -11.836 1.00 92.19 103 GLY A C 1
ATOM 847 O O . GLY A 1 103 ? 3.198 2.331 -12.946 1.00 92.19 103 GLY A O 1
ATOM 848 N N . ILE A 1 104 ? 3.117 1.282 -10.954 1.00 90.88 104 ILE A N 1
ATOM 849 C CA . ILE A 1 104 ? 4.231 0.356 -11.216 1.00 90.88 104 ILE A CA 1
ATOM 850 C C . ILE A 1 104 ? 3.958 -0.509 -12.438 1.00 90.88 104 ILE A C 1
ATOM 852 O O . ILE A 1 104 ? 4.864 -0.724 -13.231 1.00 90.88 104 ILE A O 1
ATOM 856 N N . GLN A 1 105 ? 2.737 -1.025 -12.576 1.00 90.12 105 GLN A N 1
ATOM 857 C CA . GLN A 1 105 ? 2.403 -1.880 -13.707 1.00 90.12 105 GLN A CA 1
ATOM 858 C C . GLN A 1 105 ? 2.359 -1.056 -14.998 1.00 90.12 105 GLN A C 1
ATOM 860 O O . GLN A 1 105 ? 3.067 -1.393 -15.940 1.00 90.12 105 GLN A O 1
ATOM 865 N N . ILE A 1 106 ? 1.599 0.051 -15.034 1.00 90.50 106 ILE A N 1
ATOM 866 C CA . ILE A 1 106 ? 1.421 0.869 -16.255 1.00 90.50 106 ILE A CA 1
ATOM 867 C C . ILE A 1 106 ? 2.710 1.499 -16.730 1.00 90.50 106 ILE A C 1
ATOM 869 O O . ILE A 1 106 ? 3.021 1.464 -17.917 1.00 90.50 106 ILE A O 1
ATOM 873 N N . TYR A 1 107 ? 3.438 2.107 -15.810 1.00 89.06 107 TYR A N 1
ATOM 874 C CA . TYR A 1 107 ? 4.595 2.909 -16.147 1.00 89.06 107 TYR A CA 1
ATOM 875 C C . TYR A 1 107 ? 5.881 2.161 -15.823 1.00 89.06 107 TYR A C 1
ATOM 877 O O . TYR A 1 107 ? 6.881 2.811 -15.579 1.00 89.06 107 TYR A O 1
ATOM 885 N N . TYR A 1 108 ? 5.898 0.823 -15.804 1.00 85.69 108 TYR A N 1
ATOM 886 C CA . TYR A 1 108 ? 7.035 0.031 -15.310 1.00 85.69 108 TYR A CA 1
ATOM 887 C C . TYR A 1 108 ? 8.412 0.492 -15.826 1.00 85.69 108 TYR A C 1
ATOM 889 O O . TYR A 1 108 ? 9.393 0.526 -15.075 1.00 85.69 108 TYR A O 1
ATOM 897 N N . THR A 1 109 ? 8.478 0.886 -17.099 1.00 84.06 109 THR A N 1
ATOM 898 C CA . THR A 1 109 ? 9.692 1.367 -17.772 1.00 84.06 109 THR A CA 1
ATOM 899 C C . THR A 1 109 ? 10.190 2.717 -17.252 1.00 84.06 109 THR A C 1
ATOM 901 O O . THR A 1 109 ? 11.400 2.918 -17.171 1.00 84.06 109 THR A O 1
ATOM 904 N N . ASN A 1 110 ? 9.275 3.590 -16.823 1.00 85.38 110 ASN A N 1
ATOM 905 C CA . ASN A 1 110 ? 9.531 4.990 -16.467 1.00 85.38 110 ASN A CA 1
ATOM 906 C C . ASN A 1 110 ? 9.110 5.340 -15.023 1.00 85.38 110 ASN A C 1
ATOM 908 O O . ASN A 1 110 ? 9.239 6.484 -14.601 1.00 85.38 110 ASN A O 1
ATOM 912 N N . TYR A 1 111 ? 8.573 4.389 -14.251 1.00 87.31 111 TYR A N 1
ATOM 913 C CA . TYR A 1 111 ? 8.008 4.666 -12.934 1.00 87.31 111 TYR A CA 1
ATOM 914 C C . TYR A 1 111 ? 9.137 4.903 -11.924 1.00 87.31 111 TYR A C 1
ATOM 916 O O . TYR A 1 111 ? 9.973 4.016 -11.721 1.00 87.31 111 TYR A O 1
ATOM 924 N N . PRO A 1 112 ? 9.171 6.061 -11.246 1.00 86.12 112 PRO A N 1
ATOM 925 C CA . PRO A 1 112 ? 10.283 6.415 -10.380 1.00 86.12 112 PRO A CA 1
ATOM 926 C C . PRO A 1 112 ? 10.397 5.461 -9.189 1.00 86.12 112 PRO A C 1
ATOM 928 O O . PRO A 1 112 ? 9.486 5.351 -8.366 1.00 86.12 112 PRO A O 1
ATOM 931 N N . CYS A 1 113 ? 11.559 4.822 -9.021 1.00 84.00 113 CYS A N 1
ATOM 932 C CA . CYS A 1 113 ? 11.749 3.868 -7.923 1.00 84.00 113 CYS A CA 1
ATOM 933 C C . CYS A 1 113 ? 11.547 4.488 -6.549 1.00 84.00 113 CYS A C 1
ATOM 935 O O . CYS A 1 113 ? 10.957 3.847 -5.685 1.00 84.00 113 CYS A O 1
ATOM 937 N N . PHE A 1 114 ? 11.994 5.730 -6.332 1.00 85.25 114 PHE A N 1
ATOM 938 C CA . PHE A 1 114 ? 11.805 6.384 -5.037 1.00 85.25 114 PHE A CA 1
ATOM 939 C C . PHE A 1 114 ? 10.316 6.455 -4.663 1.00 85.25 114 PHE A C 1
ATOM 941 O O . PHE A 1 114 ? 9.980 6.283 -3.494 1.00 85.25 114 PHE A O 1
ATOM 948 N N . LEU A 1 115 ? 9.427 6.643 -5.649 1.00 88.25 115 LEU A N 1
ATOM 949 C CA . LEU A 1 115 ? 7.988 6.735 -5.433 1.00 88.25 115 LEU A CA 1
ATOM 950 C C . LEU A 1 115 ? 7.402 5.389 -5.008 1.00 88.25 115 LEU A C 1
ATOM 952 O O . LEU A 1 115 ? 6.512 5.376 -4.159 1.00 88.25 115 LEU A O 1
ATOM 956 N N . ILE A 1 116 ? 7.937 4.271 -5.517 1.00 89.75 116 ILE A N 1
ATOM 957 C CA . ILE A 1 116 ? 7.573 2.920 -5.062 1.00 89.75 116 ILE A CA 1
ATOM 958 C C . ILE A 1 116 ? 7.834 2.799 -3.566 1.00 89.75 116 ILE A C 1
ATOM 960 O O . ILE A 1 116 ? 6.900 2.545 -2.809 1.00 89.75 116 ILE A O 1
ATOM 964 N N . PHE A 1 117 ? 9.084 3.022 -3.147 1.00 87.75 117 PHE A N 1
ATOM 965 C CA . PHE A 1 117 ? 9.501 2.843 -1.755 1.00 87.75 117 PHE A CA 1
ATOM 966 C C . PHE A 1 117 ? 8.814 3.828 -0.817 1.00 87.75 117 PHE A C 1
ATOM 968 O O . PHE A 1 117 ? 8.375 3.439 0.263 1.00 87.75 117 PHE A O 1
ATOM 975 N N . TYR A 1 118 ? 8.672 5.082 -1.245 1.00 90.88 118 TYR A N 1
ATOM 976 C CA . TYR A 1 118 ? 7.979 6.115 -0.489 1.00 90.88 118 TYR A CA 1
ATOM 977 C C . TYR A 1 118 ? 6.503 5.757 -0.281 1.00 90.88 118 TYR A C 1
ATOM 979 O O . TYR A 1 118 ? 6.015 5.729 0.849 1.00 90.88 118 TYR A O 1
ATOM 987 N N . SER A 1 119 ? 5.806 5.385 -1.357 1.00 93.62 119 SER A N 1
ATOM 988 C CA . SER A 1 119 ? 4.389 5.025 -1.296 1.00 93.62 119 SER A CA 1
ATOM 989 C C . SER A 1 119 ? 4.159 3.758 -0.475 1.00 93.62 119 SER A C 1
ATOM 991 O O . SER A 1 119 ? 3.232 3.727 0.334 1.00 93.62 119 SER A O 1
ATOM 993 N N . THR A 1 120 ? 5.002 2.725 -0.605 1.00 93.06 120 THR A N 1
ATOM 994 C CA . THR A 1 120 ? 4.927 1.527 0.256 1.00 93.06 120 THR A CA 1
ATOM 995 C C . THR A 1 120 ? 5.262 1.848 1.708 1.00 93.06 120 THR A C 1
ATOM 997 O O . THR A 1 120 ? 4.579 1.383 2.616 1.00 93.06 120 THR A O 1
ATOM 1000 N N . GLY A 1 121 ? 6.272 2.692 1.932 1.00 92.50 121 GLY A N 1
ATOM 1001 C CA . GLY A 1 121 ? 6.726 3.105 3.256 1.00 92.50 121 GLY A CA 1
ATOM 1002 C C . GLY A 1 121 ? 5.684 3.914 4.022 1.00 92.50 121 GLY A C 1
ATOM 1003 O O . GLY A 1 121 ? 5.696 3.896 5.245 1.00 92.50 121 GLY A O 1
ATOM 1004 N N . ILE A 1 122 ? 4.755 4.576 3.328 1.00 95.06 122 ILE A N 1
ATOM 1005 C CA . ILE A 1 122 ? 3.626 5.288 3.940 1.00 95.06 122 ILE A CA 1
ATOM 1006 C C . ILE A 1 122 ? 2.385 4.398 4.034 1.00 95.06 122 ILE A C 1
ATOM 1008 O O . ILE A 1 122 ? 1.787 4.280 5.105 1.00 95.06 122 ILE A O 1
ATOM 1012 N N . SER A 1 123 ? 1.994 3.751 2.934 1.00 96.75 123 SER A N 1
ATOM 1013 C CA . SER A 1 123 ? 0.741 2.986 2.871 1.00 96.75 123 SER A CA 1
ATOM 1014 C C . SER A 1 123 ? 0.727 1.781 3.810 1.00 96.75 123 SER A C 1
ATOM 1016 O O . SER A 1 123 ? -0.271 1.559 4.496 1.00 96.75 123 SER A O 1
ATOM 1018 N N . TYR A 1 124 ? 1.822 1.021 3.897 1.00 94.94 124 TYR A N 1
ATOM 1019 C CA . TYR A 1 124 ? 1.854 -0.213 4.687 1.00 94.94 124 TYR A CA 1
ATOM 1020 C C . TYR A 1 124 ? 1.691 0.042 6.189 1.00 94.94 124 TYR A C 1
ATOM 1022 O O . TYR A 1 124 ? 0.828 -0.598 6.790 1.00 94.94 124 TYR A O 1
ATOM 1030 N N . PRO A 1 125 ? 2.420 0.981 6.821 1.00 94.00 125 PRO A N 1
ATOM 1031 C CA . PRO A 1 125 ? 2.172 1.331 8.217 1.00 94.00 125 PRO A CA 1
ATOM 1032 C C . PRO A 1 125 ? 0.753 1.838 8.460 1.00 94.00 125 PRO A C 1
ATOM 1034 O O . PRO A 1 125 ? 0.144 1.444 9.452 1.00 94.00 125 PRO A O 1
ATOM 1037 N N . MET A 1 126 ? 0.199 2.663 7.560 1.00 95.50 126 MET A N 1
ATOM 1038 C CA . MET A 1 126 ? -1.181 3.145 7.693 1.00 95.50 126 MET A CA 1
ATOM 1039 C C . MET A 1 126 ? -2.176 1.986 7.728 1.00 95.50 126 MET A C 1
ATOM 1041 O O . MET A 1 126 ? -3.052 1.965 8.590 1.00 95.50 126 MET A O 1
ATOM 1045 N N . ILE A 1 127 ? -2.016 1.001 6.844 1.00 96.75 127 ILE A N 1
ATOM 1046 C CA . ILE A 1 127 ? -2.857 -0.198 6.799 1.00 96.75 127 ILE A CA 1
ATOM 1047 C C . ILE A 1 127 ? -2.628 -1.055 8.053 1.00 96.75 127 ILE A C 1
ATOM 1049 O O . ILE A 1 127 ? -3.565 -1.342 8.797 1.00 96.75 127 ILE A O 1
ATOM 1053 N N . PHE A 1 128 ? -1.378 -1.430 8.325 1.00 95.19 128 PHE A N 1
ATOM 1054 C CA . PHE A 1 128 ? -1.021 -2.401 9.359 1.00 95.19 128 PHE A CA 1
ATOM 1055 C C . PHE A 1 128 ? -1.318 -1.898 10.775 1.00 95.19 128 PHE A C 1
ATOM 1057 O O . PHE A 1 128 ? -1.935 -2.612 11.568 1.00 95.19 128 PHE A O 1
ATOM 1064 N N . ILE A 1 129 ? -0.946 -0.652 11.091 1.00 92.50 129 ILE A N 1
ATOM 1065 C CA . ILE A 1 129 ? -1.210 -0.056 12.406 1.00 92.50 129 ILE A CA 1
ATOM 1066 C C . ILE A 1 129 ? -2.715 0.126 12.609 1.00 92.50 129 ILE A C 1
ATOM 1068 O O . ILE A 1 129 ? -3.211 -0.154 13.701 1.00 92.50 129 ILE A O 1
ATOM 1072 N N . SER A 1 130 ? -3.461 0.526 11.572 1.00 94.50 130 SER A N 1
ATOM 1073 C CA . SER A 1 130 ? -4.923 0.617 11.660 1.00 94.50 130 SER A CA 1
ATOM 1074 C C . SER A 1 130 ? -5.549 -0.742 11.960 1.00 94.50 130 SER A C 1
ATOM 1076 O O . SER A 1 130 ? -6.364 -0.835 12.878 1.00 94.50 130 SER A O 1
ATOM 1078 N N . CYS A 1 131 ? -5.130 -1.806 11.266 1.00 93.56 131 CYS A N 1
ATOM 1079 C CA . CYS A 1 131 ? -5.605 -3.168 11.516 1.00 93.56 131 CYS A CA 1
ATOM 1080 C C . CYS A 1 131 ? -5.300 -3.637 12.944 1.00 93.56 131 CYS A C 1
ATOM 1082 O O . CYS A 1 131 ? -6.207 -4.080 13.650 1.00 93.56 131 CYS A O 1
ATOM 1084 N N . ILE A 1 132 ? -4.051 -3.492 13.402 1.00 91.25 132 ILE A N 1
ATOM 1085 C CA . ILE A 1 132 ? -3.648 -3.881 14.762 1.00 91.25 132 ILE A CA 1
ATOM 1086 C C . ILE A 1 132 ? -4.438 -3.097 15.810 1.00 91.25 132 ILE A C 1
ATOM 1088 O O . ILE A 1 132 ? -4.914 -3.681 16.786 1.00 91.25 132 ILE A O 1
ATOM 1092 N N . ALA A 1 133 ? -4.599 -1.787 15.624 1.00 90.12 133 ALA A N 1
ATOM 1093 C CA . ALA A 1 133 ? -5.320 -0.942 16.565 1.00 90.12 133 ALA A CA 1
ATOM 1094 C C . ALA A 1 133 ? -6.815 -1.296 16.618 1.00 90.12 133 ALA A C 1
ATOM 1096 O O . ALA A 1 133 ? -7.386 -1.368 17.708 1.00 90.12 133 ALA A O 1
ATOM 1097 N N . CYS A 1 134 ? -7.443 -1.574 15.470 1.00 90.44 134 CYS A N 1
ATOM 1098 C CA . CYS A 1 134 ? -8.829 -2.040 15.410 1.00 90.44 134 CYS A CA 1
ATOM 1099 C C . CYS A 1 134 ? -8.992 -3.397 16.108 1.00 90.44 134 CYS A C 1
ATOM 1101 O O . CYS A 1 134 ? -9.878 -3.553 16.948 1.00 90.44 134 CYS A O 1
ATOM 1103 N N . PHE A 1 135 ? -8.100 -4.351 15.829 1.00 89.88 135 PHE A N 1
ATOM 1104 C CA . PHE A 1 135 ? -8.124 -5.678 16.443 1.00 89.88 135 PHE A CA 1
ATOM 1105 C C . PHE A 1 135 ? -7.916 -5.615 17.961 1.00 89.88 135 PHE A C 1
ATOM 1107 O O . PHE A 1 135 ? -8.682 -6.199 18.725 1.00 89.88 135 PHE A O 1
ATOM 1114 N N . THR A 1 136 ? -6.935 -4.838 18.421 1.00 87.12 136 THR A N 1
ATOM 1115 C CA . THR A 1 136 ? -6.648 -4.678 19.855 1.00 87.12 136 THR A CA 1
ATOM 1116 C C . THR A 1 136 ? -7.829 -4.047 20.591 1.00 87.12 136 THR A C 1
ATOM 1118 O O . THR A 1 136 ? -8.206 -4.517 21.664 1.00 87.12 136 THR A O 1
ATOM 1121 N N . LYS A 1 137 ? -8.478 -3.031 19.999 1.00 87.19 137 LYS A N 1
ATOM 1122 C CA . LYS A 1 137 ? -9.706 -2.439 20.556 1.00 87.19 137 LYS A CA 1
ATOM 1123 C C . LYS A 1 137 ? -10.852 -3.443 20.616 1.00 87.19 137 LYS A C 1
ATOM 1125 O O . LYS A 1 137 ? -11.553 -3.505 21.626 1.00 87.19 137 LYS A O 1
ATOM 1130 N N . TYR A 1 138 ? -11.030 -4.237 19.561 1.00 86.88 138 TYR A N 1
ATOM 1131 C CA . TYR A 1 138 ? -12.059 -5.270 19.513 1.00 86.88 138 TYR A CA 1
ATOM 1132 C C . TYR A 1 138 ? -11.885 -6.285 20.650 1.00 86.88 138 TYR A C 1
ATOM 1134 O O . TYR A 1 138 ? -12.826 -6.499 21.419 1.00 86.88 138 TYR A O 1
ATOM 1142 N N . VAL A 1 139 ? -10.669 -6.822 20.803 1.00 85.56 139 VAL A N 1
ATOM 1143 C CA . VAL A 1 139 ? -10.307 -7.797 21.841 1.00 85.56 139 VAL A CA 1
ATOM 1144 C C . VAL A 1 139 ? -10.459 -7.208 23.246 1.00 85.56 139 VAL A C 1
ATOM 1146 O O . VAL A 1 139 ? -11.081 -7.832 24.103 1.00 85.56 139 VAL A O 1
ATOM 1149 N N . LYS A 1 140 ? -9.958 -5.989 23.492 1.00 84.06 140 LYS A N 1
ATOM 1150 C CA . LYS A 1 140 ? -10.060 -5.329 24.808 1.00 84.06 140 LYS A CA 1
ATOM 1151 C C . LYS A 1 140 ? -11.513 -5.163 25.239 1.00 84.06 140 LYS A C 1
ATOM 1153 O O . LYS A 1 140 ? -11.852 -5.426 26.389 1.00 84.06 140 LYS A O 1
ATOM 1158 N N . GLN A 1 141 ? -12.383 -4.777 24.311 1.00 83.12 141 GLN A N 1
ATOM 1159 C CA . GLN A 1 141 ? -13.798 -4.635 24.617 1.00 83.12 141 GLN A CA 1
ATOM 1160 C C . GLN A 1 141 ? -14.495 -5.981 24.820 1.00 83.12 141 GLN A C 1
ATOM 1162 O O . GLN A 1 141 ? -15.339 -6.075 25.703 1.00 83.12 141 GLN A O 1
ATOM 1167 N N . TYR A 1 142 ? -14.128 -7.023 24.070 1.00 83.19 142 TYR A N 1
ATOM 1168 C CA . TYR A 1 142 ? -14.643 -8.371 24.316 1.00 83.19 142 TYR A CA 1
ATOM 1169 C C . TYR A 1 142 ? -14.338 -8.833 25.752 1.00 83.19 142 TYR A C 1
ATOM 1171 O O . TYR A 1 142 ? -15.249 -9.229 26.476 1.00 83.19 142 TYR A O 1
ATOM 1179 N N . TYR A 1 143 ? -13.088 -8.681 26.204 1.00 80.69 143 TYR A N 1
ATOM 1180 C CA . TYR A 1 143 ? -12.708 -9.012 27.581 1.00 80.69 143 TYR A CA 1
ATOM 1181 C C . TYR A 1 143 ? -13.362 -8.102 28.624 1.00 80.69 143 TYR A C 1
ATOM 1183 O O . TYR A 1 143 ? -13.774 -8.588 29.670 1.00 80.69 143 TYR A O 1
ATOM 1191 N N . SER A 1 144 ? -13.502 -6.802 28.349 1.00 79.75 144 SER A N 1
ATOM 1192 C CA . SER A 1 144 ? -14.197 -5.883 29.258 1.00 79.75 144 SER A CA 1
ATOM 1193 C C . SER A 1 144 ? -15.664 -6.271 29.449 1.00 79.75 144 SER A C 1
ATOM 1195 O O . SER A 1 144 ? -16.161 -6.207 30.568 1.00 79.75 144 SER A O 1
ATOM 1197 N N . SER A 1 145 ? -16.351 -6.686 28.381 1.00 81.75 145 SER A N 1
ATOM 1198 C CA . SER A 1 145 ? -17.738 -7.153 28.457 1.00 81.75 145 SER A CA 1
ATOM 1199 C C . SER A 1 145 ? -17.855 -8.496 29.182 1.00 81.75 145 SER A C 1
ATOM 1201 O O . SER A 1 145 ? -18.754 -8.658 30.000 1.00 81.75 145 SER A O 1
ATOM 1203 N N . ALA A 1 146 ? -16.937 -9.435 28.932 1.00 81.62 146 ALA A N 1
ATOM 1204 C CA . ALA A 1 146 ? -16.908 -10.718 29.634 1.00 81.62 146 ALA A CA 1
ATOM 1205 C C . ALA A 1 146 ? -16.636 -10.545 31.139 1.00 81.62 146 ALA A C 1
ATOM 1207 O O . ALA A 1 146 ? -17.317 -11.153 31.959 1.00 81.62 146 ALA A O 1
ATOM 1208 N N . ASN A 1 147 ? -15.694 -9.672 31.508 1.00 78.88 147 ASN A N 1
ATOM 1209 C CA . ASN A 1 147 ? -15.387 -9.383 32.909 1.00 78.88 147 ASN A CA 1
ATOM 1210 C C . ASN A 1 147 ? -16.552 -8.690 33.623 1.00 78.88 147 ASN A C 1
ATOM 1212 O O . ASN A 1 147 ? -16.847 -9.060 34.748 1.00 78.88 147 ASN A O 1
ATOM 1216 N N . ALA A 1 148 ? -17.241 -7.744 32.974 1.00 81.50 148 ALA A N 1
ATOM 1217 C CA . ALA A 1 148 ? -18.419 -7.095 33.556 1.00 81.50 148 ALA A CA 1
ATOM 1218 C C . ALA A 1 148 ? -19.569 -8.088 33.804 1.00 81.50 148 ALA A C 1
ATOM 1220 O O . ALA A 1 148 ? -20.290 -7.966 34.788 1.00 81.50 148 ALA A O 1
ATOM 1221 N N . TYR A 1 149 ? -19.729 -9.090 32.932 1.00 81.81 149 TYR A N 1
ATOM 1222 C CA . TYR A 1 149 ? -20.690 -10.172 33.153 1.00 81.81 149 TYR A CA 1
ATOM 1223 C C . TYR A 1 149 ? -20.287 -11.053 34.342 1.00 81.81 149 TYR A C 1
ATOM 1225 O O . TYR A 1 149 ? -21.124 -11.357 35.184 1.00 81.81 149 TYR A O 1
ATOM 1233 N N . LEU A 1 150 ? -19.006 -11.422 34.442 1.00 80.25 150 LEU A N 1
ATOM 1234 C CA . LEU A 1 150 ? -18.492 -12.186 35.582 1.00 80.25 150 LEU A CA 1
ATOM 1235 C C . LEU A 1 150 ? -18.627 -11.412 36.899 1.00 80.25 150 LEU A C 1
ATOM 1237 O O . LEU A 1 150 ? -19.031 -11.999 37.887 1.00 80.25 150 LEU A O 1
ATOM 1241 N N . GLU A 1 151 ? -18.358 -10.108 36.907 1.00 80.25 151 GLU A N 1
ATOM 1242 C CA . GLU A 1 151 ? -18.522 -9.238 38.082 1.00 80.25 151 GLU A CA 1
ATOM 1243 C C . GLU A 1 151 ? -19.995 -9.082 38.494 1.00 80.25 151 GLU A C 1
ATOM 1245 O O . GLU A 1 151 ? -20.306 -9.023 39.678 1.00 80.25 151 GLU A O 1
ATOM 1250 N N . ALA A 1 152 ? -20.921 -9.072 37.530 1.00 79.81 152 ALA A N 1
ATOM 1251 C CA . ALA A 1 152 ? -22.355 -9.031 37.813 1.00 79.81 152 ALA A CA 1
ATOM 1252 C C . ALA A 1 152 ? -22.912 -10.365 38.347 1.00 79.81 152 ALA A C 1
ATOM 1254 O O . ALA A 1 152 ? -23.945 -10.371 39.015 1.00 79.81 152 ALA A O 1
ATOM 1255 N N . VAL A 1 153 ? -22.262 -11.490 38.028 1.00 79.81 153 VAL A N 1
ATOM 1256 C CA . VAL A 1 153 ? -22.687 -12.842 38.430 1.00 79.81 153 VAL A CA 1
ATOM 1257 C C . VAL A 1 153 ? -21.971 -13.320 39.699 1.00 79.81 153 VAL A C 1
ATOM 1259 O O . VAL A 1 153 ? -22.560 -14.050 40.493 1.00 79.81 153 VAL A O 1
ATOM 1262 N N . ASP A 1 154 ? -20.721 -12.914 39.908 1.00 71.31 154 ASP A N 1
ATOM 1263 C CA . ASP A 1 154 ? -19.847 -13.412 40.966 1.00 71.31 154 ASP A CA 1
ATOM 1264 C C . ASP A 1 154 ? -19.540 -12.287 41.966 1.00 71.31 154 ASP A C 1
ATOM 1266 O O . ASP A 1 154 ? -18.744 -11.383 41.715 1.00 71.31 154 ASP A O 1
ATOM 1270 N N . ASN A 1 155 ? -20.186 -12.335 43.132 1.00 62.69 155 ASN A N 1
ATOM 1271 C CA . ASN A 1 155 ? -20.075 -11.319 44.182 1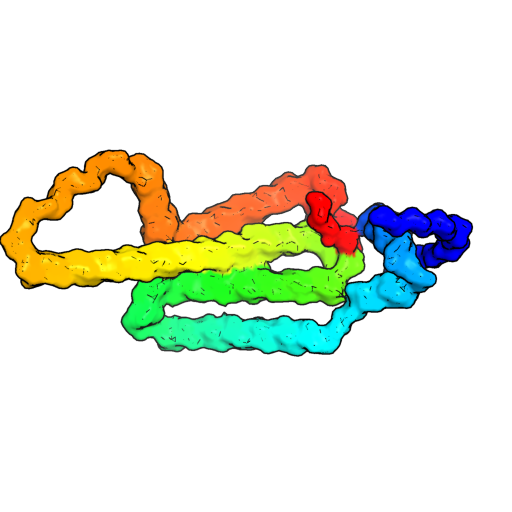.00 62.69 155 ASN A CA 1
ATOM 1272 C C . ASN A 1 155 ? -18.782 -11.492 45.017 1.00 62.69 155 ASN A C 1
ATOM 1274 O O . ASN A 1 155 ? -18.821 -11.414 46.248 1.00 62.69 155 ASN A O 1
ATOM 1278 N N . SER A 1 156 ? -17.643 -11.835 44.392 1.00 55.22 156 SER A N 1
ATOM 1279 C CA . SER A 1 156 ? -16.473 -12.342 45.124 1.00 55.22 156 SER A CA 1
ATOM 1280 C C . SER A 1 156 ? -15.101 -11.745 44.746 1.00 55.22 156 SER A C 1
ATOM 1282 O O . SER A 1 156 ? -14.646 -11.715 43.604 1.00 55.22 156 SER A O 1
ATOM 1284 N N . ASN A 1 157 ? -14.415 -11.297 45.805 1.00 54.50 157 ASN A N 1
ATOM 1285 C CA . ASN A 1 157 ? -13.131 -10.590 45.934 1.00 54.50 157 ASN A CA 1
ATOM 1286 C C . ASN A 1 157 ? -11.866 -11.269 45.332 1.00 54.50 157 ASN A C 1
ATOM 1288 O O . ASN A 1 157 ? -10.815 -11.264 45.971 1.00 54.50 157 ASN A O 1
ATOM 1292 N N . ARG A 1 158 ? -11.894 -11.867 44.131 1.00 51.84 158 ARG A N 1
ATOM 1293 C CA . ARG A 1 158 ? -10.767 -12.700 43.631 1.00 51.84 158 ARG A CA 1
ATOM 1294 C C . ARG A 1 158 ? -9.917 -12.163 42.469 1.00 51.84 158 ARG A C 1
ATOM 1296 O O . ARG A 1 158 ? -9.001 -12.857 42.035 1.00 51.84 158 ARG A O 1
ATOM 1303 N N . ILE A 1 159 ? -10.123 -10.942 41.973 1.00 55.69 159 ILE A N 1
ATOM 1304 C CA . ILE A 1 159 ? -9.472 -10.507 40.711 1.00 55.69 159 ILE A CA 1
ATOM 1305 C C . ILE A 1 159 ? -8.092 -9.816 40.902 1.00 55.69 159 ILE A C 1
ATOM 1307 O O . ILE A 1 159 ? -7.339 -9.661 39.939 1.00 55.69 159 ILE A O 1
ATOM 1311 N N . GLN A 1 160 ? -7.678 -9.458 42.124 1.00 50.84 160 GLN A N 1
ATOM 1312 C CA . GLN A 1 160 ? -6.517 -8.567 42.332 1.00 50.84 160 GLN A CA 1
ATOM 1313 C C . GLN A 1 160 ? -5.113 -9.162 42.064 1.00 50.84 160 GLN A C 1
ATOM 1315 O O . GLN A 1 160 ? -4.180 -8.403 41.808 1.00 50.84 160 GLN A O 1
ATOM 1320 N N . GLU A 1 161 ? -4.910 -10.483 42.053 1.00 45.41 161 GLU A N 1
ATOM 1321 C CA . GLU A 1 161 ? -3.544 -11.031 42.206 1.00 45.41 161 GLU A CA 1
ATOM 1322 C C . GLU A 1 161 ? -2.700 -11.194 40.923 1.00 45.41 161 GLU A C 1
ATOM 1324 O O . GLU A 1 161 ? -1.487 -11.394 41.001 1.00 45.41 161 GLU A O 1
ATOM 1329 N N . LYS A 1 162 ? -3.264 -11.060 39.714 1.00 50.06 162 LYS A N 1
ATOM 1330 C CA . LYS A 1 162 ? -2.502 -11.317 38.464 1.00 50.06 162 LYS A CA 1
ATOM 1331 C C . LYS A 1 162 ? -1.809 -10.095 37.832 1.00 50.06 162 LYS A C 1
ATOM 1333 O O . LYS A 1 162 ? -1.147 -10.245 36.805 1.00 50.06 162 LYS A O 1
ATOM 1338 N N . GLN A 1 163 ? -1.913 -8.893 38.408 1.00 53.09 163 GLN A N 1
ATOM 1339 C CA . GLN A 1 163 ? -1.583 -7.642 37.696 1.00 53.09 163 GLN A CA 1
ATOM 1340 C C . GLN A 1 163 ? -0.104 -7.195 37.682 1.00 53.09 163 GLN A C 1
ATOM 1342 O O . GLN A 1 163 ? 0.240 -6.286 36.929 1.00 53.09 163 GLN A O 1
ATOM 1347 N N . ILE A 1 164 ? 0.810 -7.787 38.458 1.00 50.12 164 ILE A N 1
ATOM 1348 C CA . ILE A 1 164 ? 2.036 -7.039 38.821 1.00 50.12 164 ILE A CA 1
ATOM 1349 C C . ILE A 1 164 ? 3.272 -7.298 37.924 1.00 50.12 164 ILE A C 1
ATOM 1351 O O . ILE A 1 164 ? 4.151 -6.441 37.843 1.00 50.12 164 ILE A O 1
ATOM 1355 N N . LYS A 1 165 ? 3.366 -8.400 37.164 1.00 44.09 165 LYS A N 1
ATOM 1356 C CA . LYS A 1 165 ? 4.661 -8.826 36.569 1.00 44.09 165 LYS A CA 1
ATOM 1357 C C . LYS A 1 165 ? 4.944 -8.497 35.091 1.00 44.09 165 LYS A C 1
ATOM 1359 O O . LYS A 1 165 ? 5.935 -8.980 34.556 1.00 44.09 165 LYS A O 1
ATOM 1364 N N . LYS A 1 166 ? 4.161 -7.647 34.414 1.00 52.41 166 LYS A N 1
ATOM 1365 C CA . LYS A 1 166 ? 4.345 -7.376 32.964 1.00 52.41 166 LYS A CA 1
ATOM 1366 C C . LYS A 1 166 ? 4.456 -5.880 32.615 1.0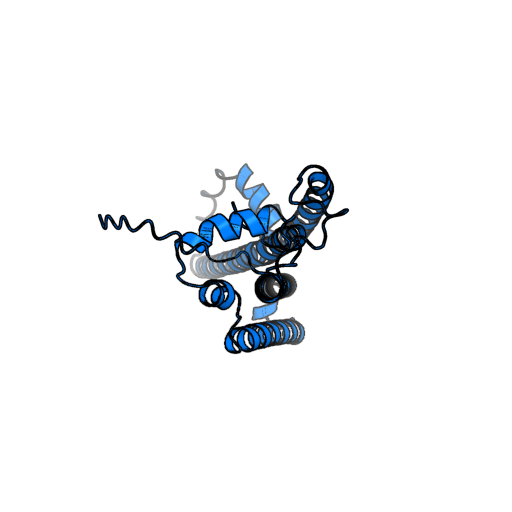0 52.41 166 LYS A C 1
ATOM 1368 O O . LYS A 1 166 ? 3.905 -5.436 31.619 1.00 52.41 166 LYS A O 1
ATOM 1373 N N . LYS A 1 167 ? 5.118 -5.084 33.465 1.00 56.28 167 LYS A N 1
ATOM 1374 C CA . LYS A 1 167 ? 4.854 -3.636 33.615 1.00 56.28 167 LYS A CA 1
ATOM 1375 C C . LYS A 1 167 ? 5.537 -2.696 32.605 1.00 56.28 167 LYS A C 1
ATOM 1377 O O . LYS A 1 167 ? 4.938 -1.702 32.234 1.00 56.28 167 LYS A O 1
ATOM 1382 N N . THR A 1 168 ? 6.748 -2.955 32.114 1.00 55.94 168 THR A N 1
ATOM 1383 C CA . THR A 1 168 ? 7.490 -1.933 31.333 1.00 55.94 168 THR A CA 1
ATOM 1384 C C . THR A 1 168 ? 7.237 -1.981 29.824 1.00 55.94 168 THR A C 1
ATOM 1386 O O . THR A 1 168 ? 6.894 -0.958 29.236 1.00 55.94 168 THR A O 1
ATOM 1389 N N . PHE A 1 169 ? 7.312 -3.154 29.186 1.00 55.81 169 PHE A N 1
ATOM 1390 C CA . PHE A 1 169 ? 7.022 -3.279 27.746 1.00 55.81 169 PHE A CA 1
ATOM 1391 C C . PHE A 1 169 ? 5.529 -3.131 27.418 1.00 55.81 169 PHE A C 1
ATOM 1393 O O . PHE A 1 169 ? 5.176 -2.582 26.373 1.00 55.81 169 PHE A O 1
ATOM 1400 N N . ASN A 1 170 ? 4.642 -3.559 28.324 1.00 65.12 170 ASN A N 1
ATOM 1401 C CA . ASN A 1 170 ? 3.208 -3.352 28.135 1.00 65.12 170 ASN A CA 1
ATOM 1402 C C . ASN A 1 170 ? 2.829 -1.873 28.222 1.00 65.12 170 ASN A C 1
ATOM 1404 O O . ASN A 1 170 ? 1.985 -1.455 27.443 1.00 65.12 170 ASN A O 1
ATOM 1408 N N . ASN A 1 171 ? 3.478 -1.071 29.075 1.00 65.81 171 ASN A N 1
ATOM 1409 C CA . ASN A 1 171 ? 3.156 0.354 29.198 1.00 65.81 171 ASN A CA 1
ATOM 1410 C C . ASN A 1 171 ? 3.459 1.135 27.910 1.00 65.81 171 ASN A C 1
ATOM 1412 O O . ASN A 1 171 ? 2.661 1.976 27.501 1.00 65.81 171 ASN A O 1
ATOM 1416 N N . ILE A 1 172 ? 4.580 0.839 27.239 1.00 65.56 172 ILE A N 1
ATOM 1417 C CA . ILE A 1 172 ? 4.923 1.464 25.948 1.00 65.56 172 ILE A CA 1
ATOM 1418 C C . ILE A 1 172 ? 3.915 1.033 24.875 1.00 65.56 172 ILE A C 1
ATOM 1420 O O . ILE A 1 172 ? 3.389 1.872 24.142 1.00 65.56 172 ILE A O 1
ATOM 1424 N N . ARG A 1 173 ? 3.599 -0.268 24.812 1.00 70.06 173 ARG A N 1
ATOM 1425 C CA . ARG A 1 173 ? 2.614 -0.815 23.868 1.00 70.06 173 ARG A CA 1
ATOM 1426 C C . ARG A 1 173 ? 1.232 -0.192 24.068 1.00 70.06 173 ARG A C 1
ATOM 1428 O O . ARG A 1 173 ? 0.608 0.248 23.107 1.00 70.06 173 ARG A O 1
ATOM 1435 N N . GLU A 1 174 ? 0.774 -0.130 25.310 1.00 73.25 174 GLU A N 1
ATOM 1436 C CA . GLU A 1 174 ? -0.523 0.424 25.687 1.00 73.25 174 GLU A CA 1
ATOM 1437 C C . GLU A 1 174 ? -0.593 1.926 25.378 1.00 73.25 174 GLU A C 1
ATOM 1439 O O . GLU A 1 174 ? -1.581 2.414 24.830 1.00 73.25 174 GLU A O 1
ATOM 1444 N N . TYR A 1 175 ? 0.489 2.671 25.605 1.00 73.81 175 TYR A N 1
ATOM 1445 C CA . TYR A 1 175 ? 0.515 4.092 25.277 1.00 73.81 175 TYR A CA 1
ATOM 1446 C C . TYR A 1 175 ? 0.485 4.362 23.761 1.00 73.81 175 TYR A C 1
ATOM 1448 O O . TYR A 1 175 ? -0.351 5.134 23.284 1.00 73.81 175 TYR A O 1
ATOM 1456 N N . PHE A 1 176 ? 1.365 3.731 22.979 1.00 70.31 176 PHE A N 1
ATOM 1457 C CA . PHE A 1 176 ? 1.496 4.051 21.552 1.00 70.31 176 PHE A CA 1
ATOM 1458 C C . PHE A 1 176 ? 0.444 3.372 20.671 1.00 70.31 176 PHE A C 1
ATOM 1460 O O . PHE A 1 176 ? -0.130 4.030 19.805 1.00 70.31 176 PHE A O 1
ATOM 1467 N N . ILE A 1 177 ? 0.164 2.085 20.892 1.00 71.31 177 ILE A N 1
ATOM 1468 C CA . ILE A 1 177 ? -0.753 1.309 20.042 1.00 71.31 177 ILE A CA 1
ATOM 1469 C C . ILE A 1 177 ? -2.200 1.464 20.512 1.00 71.31 177 ILE A C 1
ATOM 1471 O O . ILE A 1 177 ? -3.101 1.594 19.683 1.00 71.31 177 ILE A O 1
ATOM 1475 N N . GLU A 1 178 ? -2.449 1.482 21.824 1.00 71.00 178 GLU A N 1
ATOM 1476 C CA . GLU A 1 178 ? -3.826 1.509 22.335 1.00 71.00 178 GLU A CA 1
ATOM 1477 C C . GLU A 1 178 ? -4.346 2.938 22.525 1.00 71.00 178 GLU A C 1
ATOM 1479 O O . GLU A 1 178 ? -5.469 3.241 22.112 1.00 71.00 178 GLU A O 1
ATOM 1484 N N . LYS A 1 179 ? -3.538 3.836 23.104 1.00 79.38 179 LYS A N 1
ATOM 1485 C CA . LYS A 1 179 ? -3.982 5.199 23.437 1.00 79.38 179 LYS A CA 1
ATOM 1486 C C . LYS A 1 179 ? -3.859 6.177 22.268 1.00 79.38 179 LYS A C 1
ATOM 1488 O O . LYS A 1 179 ? -4.768 6.980 22.047 1.00 79.38 179 LYS A O 1
ATOM 1493 N N . HIS A 1 180 ? -2.767 6.114 21.501 1.00 86.38 180 HIS A N 1
ATOM 1494 C CA . HIS A 1 180 ? -2.477 7.097 20.446 1.00 86.38 180 HIS A CA 1
ATOM 1495 C C . HIS A 1 180 ? -1.979 6.512 19.101 1.00 86.38 180 HIS A C 1
ATOM 1497 O O . HIS A 1 180 ? -1.025 7.052 18.529 1.00 86.38 180 HIS A O 1
ATOM 1503 N N . PRO A 1 181 ? -2.660 5.507 18.511 1.00 87.19 181 PRO A N 1
ATOM 1504 C CA . PRO A 1 181 ? -2.214 4.854 17.270 1.00 87.19 181 PRO A CA 1
ATOM 1505 C C . PRO A 1 181 ? -2.078 5.813 16.078 1.00 87.19 181 PRO A C 1
ATOM 1507 O O . PRO A 1 181 ? -1.172 5.672 15.260 1.00 87.19 181 PRO A O 1
ATOM 1510 N N . ILE A 1 182 ? -2.936 6.836 15.997 1.00 88.06 182 ILE A N 1
ATOM 1511 C CA . ILE A 1 182 ? -2.879 7.848 14.930 1.00 88.06 182 ILE A CA 1
ATOM 1512 C C . ILE A 1 182 ? -1.611 8.698 15.058 1.00 88.06 182 ILE A C 1
ATOM 1514 O O . ILE A 1 182 ? -0.904 8.891 14.076 1.00 88.06 182 ILE A O 1
ATOM 1518 N N . ARG A 1 183 ? -1.282 9.176 16.269 1.00 89.62 183 ARG A N 1
ATOM 1519 C CA . ARG A 1 183 ? -0.073 9.989 16.493 1.00 89.62 183 ARG A CA 1
ATOM 1520 C C . ARG A 1 183 ? 1.189 9.185 16.205 1.00 89.62 183 ARG A C 1
ATOM 1522 O O . ARG A 1 183 ? 2.108 9.712 15.594 1.00 89.62 183 ARG A O 1
ATOM 1529 N N . PHE A 1 184 ? 1.204 7.913 16.604 1.00 89.44 184 PHE A N 1
ATOM 1530 C CA . PHE A 1 184 ? 2.298 7.001 16.291 1.00 89.44 184 PHE A CA 1
ATOM 1531 C C . PHE A 1 184 ? 2.463 6.807 14.777 1.00 89.44 184 PHE A C 1
ATOM 1533 O O . PHE A 1 184 ? 3.570 6.936 14.264 1.00 89.44 184 PHE A O 1
ATOM 1540 N N . THR A 1 185 ? 1.362 6.583 14.053 1.00 90.19 185 THR A N 1
ATOM 1541 C CA . THR A 1 185 ? 1.393 6.434 12.588 1.00 90.19 185 THR A CA 1
ATOM 1542 C C . THR A 1 185 ? 1.883 7.711 11.904 1.00 90.19 185 THR A C 1
ATOM 1544 O O . THR A 1 185 ? 2.736 7.642 11.029 1.00 90.19 185 THR A O 1
ATOM 1547 N N . LEU A 1 186 ? 1.412 8.887 12.333 1.00 90.69 186 LEU A N 1
ATOM 1548 C CA . LEU A 1 186 ? 1.876 10.173 11.801 1.00 90.69 186 LEU A CA 1
ATOM 1549 C C . LEU A 1 186 ? 3.367 10.404 12.067 1.00 90.69 186 LEU A C 1
ATOM 1551 O O . LEU A 1 186 ? 4.091 10.812 11.166 1.00 90.69 186 LEU A O 1
ATOM 1555 N N . LEU A 1 187 ? 3.841 10.104 13.278 1.00 93.12 187 LEU A N 1
ATOM 1556 C CA . LEU A 1 187 ? 5.259 10.199 13.619 1.00 93.12 187 LEU A CA 1
ATOM 1557 C C . LEU A 1 187 ? 6.104 9.251 12.756 1.00 93.12 187 LEU A C 1
ATOM 1559 O O . LEU A 1 187 ? 7.145 9.659 12.250 1.00 93.12 187 LEU A O 1
ATOM 1563 N N . TYR A 1 188 ? 5.629 8.026 12.517 1.00 92.00 188 TYR A N 1
ATOM 1564 C CA . TYR A 1 188 ? 6.276 7.096 11.593 1.00 92.00 188 TYR A CA 1
ATOM 1565 C C . TYR A 1 188 ? 6.328 7.655 10.162 1.00 92.00 188 TYR A C 1
ATOM 1567 O O . TYR A 1 188 ? 7.382 7.613 9.532 1.00 92.00 188 TYR A O 1
ATOM 1575 N N . ILE A 1 189 ? 5.225 8.228 9.662 1.00 92.88 189 ILE A N 1
ATOM 1576 C CA . ILE A 1 189 ? 5.160 8.853 8.329 1.00 92.88 189 ILE A CA 1
ATOM 1577 C C . ILE A 1 189 ? 6.144 10.028 8.216 1.00 92.88 189 ILE A C 1
ATOM 1579 O O . ILE A 1 189 ? 6.800 10.199 7.187 1.00 92.88 189 ILE A O 1
ATOM 1583 N N . ILE A 1 190 ? 6.294 10.830 9.271 1.00 93.62 190 ILE A N 1
ATOM 1584 C CA . ILE A 1 190 ? 7.276 11.920 9.304 1.00 93.62 190 ILE A CA 1
ATOM 1585 C C . ILE A 1 190 ? 8.694 11.347 9.233 1.00 93.62 190 ILE A C 1
ATOM 1587 O O . ILE A 1 190 ? 9.481 11.782 8.394 1.00 93.62 190 ILE A O 1
ATOM 1591 N N . ILE A 1 191 ? 9.009 10.337 10.051 1.00 93.75 191 ILE A N 1
ATOM 1592 C CA . ILE A 1 191 ? 10.331 9.697 10.061 1.00 93.75 191 ILE A CA 1
ATOM 1593 C C . ILE A 1 191 ? 10.653 9.083 8.698 1.00 93.75 191 ILE A C 1
ATOM 1595 O O . ILE A 1 191 ? 11.738 9.332 8.179 1.00 93.75 191 ILE A O 1
ATOM 1599 N N . ILE A 1 192 ? 9.733 8.324 8.089 1.00 91.75 192 ILE A N 1
ATOM 1600 C CA . ILE A 1 192 ? 9.985 7.692 6.785 1.00 91.75 192 ILE A CA 1
ATOM 1601 C C . ILE A 1 192 ? 10.125 8.734 5.676 1.00 91.75 192 ILE A C 1
ATOM 1603 O O . ILE A 1 192 ? 10.934 8.552 4.769 1.00 91.75 192 ILE A O 1
ATOM 1607 N N . THR A 1 193 ? 9.398 9.851 5.764 1.00 90.62 193 THR A N 1
ATOM 1608 C CA . THR A 1 193 ? 9.534 10.962 4.817 1.00 90.62 193 THR A CA 1
ATOM 1609 C C . THR A 1 193 ? 10.913 11.597 4.949 1.00 90.62 193 THR A C 1
ATOM 1611 O O . THR A 1 193 ? 11.648 11.652 3.967 1.00 90.62 193 THR A O 1
ATOM 1614 N N . VAL A 1 194 ? 11.318 11.984 6.162 1.00 91.44 194 VAL A N 1
ATOM 1615 C CA . VAL A 1 194 ? 12.652 12.550 6.423 1.00 91.44 194 VAL A CA 1
ATOM 1616 C C . VAL A 1 194 ? 13.751 11.580 5.994 1.00 91.44 194 VAL A C 1
ATOM 1618 O O . VAL A 1 194 ? 14.684 11.986 5.308 1.00 91.44 194 VAL A O 1
ATOM 1621 N N . TYR A 1 195 ? 13.619 10.294 6.323 1.00 89.56 195 TYR A N 1
ATOM 1622 C CA . TYR A 1 195 ? 14.554 9.248 5.913 1.00 89.56 195 TYR A CA 1
ATOM 1623 C C . TYR A 1 195 ? 14.651 9.135 4.388 1.00 89.56 195 TYR A C 1
ATOM 1625 O O . TYR A 1 195 ? 15.752 9.135 3.843 1.00 89.56 195 TYR A O 1
ATOM 1633 N N . SER A 1 196 ? 13.516 9.109 3.686 1.00 86.31 196 SER A N 1
ATOM 1634 C CA . SER A 1 196 ? 13.482 9.016 2.220 1.00 86.31 196 SER A CA 1
ATOM 1635 C C . SER A 1 196 ? 14.180 10.210 1.565 1.00 86.31 196 SER A C 1
ATOM 1637 O O . SER A 1 196 ? 14.958 10.029 0.629 1.00 86.31 196 SER A O 1
ATOM 1639 N N . PHE A 1 197 ? 13.973 11.422 2.089 1.00 86.50 197 PHE A N 1
ATOM 1640 C CA . PHE A 1 197 ? 14.655 12.624 1.605 1.00 86.50 197 PHE A CA 1
ATOM 1641 C C . PHE A 1 197 ? 16.147 12.651 1.960 1.00 86.50 197 PHE A C 1
ATOM 1643 O O . PHE A 1 197 ? 16.955 13.033 1.117 1.00 86.50 197 PHE A O 1
ATOM 1650 N N . ALA A 1 198 ? 16.531 12.221 3.163 1.00 87.12 198 ALA A N 1
ATOM 1651 C CA . ALA A 1 198 ? 17.923 12.216 3.614 1.00 87.12 198 ALA A CA 1
ATOM 1652 C C . ALA A 1 198 ? 18.780 11.157 2.899 1.00 87.12 198 ALA A C 1
ATOM 1654 O O . ALA A 1 198 ? 19.954 11.390 2.622 1.00 87.12 198 ALA A O 1
ATOM 1655 N N . VAL A 1 199 ? 18.201 9.994 2.585 1.00 84.25 199 VAL A N 1
ATOM 1656 C CA . VAL A 1 199 ? 18.900 8.859 1.953 1.00 84.25 199 VAL A CA 1
ATOM 1657 C C . VAL A 1 199 ? 18.912 8.964 0.429 1.00 84.25 199 VAL A C 1
ATOM 1659 O O . VAL A 1 199 ? 19.836 8.468 -0.220 1.00 84.25 199 VAL A O 1
ATOM 1662 N N . SER A 1 200 ? 17.924 9.647 -0.150 1.00 80.31 200 SER A N 1
ATOM 1663 C CA . SER A 1 200 ? 17.792 9.865 -1.594 1.00 80.31 200 SER A CA 1
ATOM 1664 C C . SER A 1 200 ? 19.097 10.302 -2.294 1.00 80.31 200 SER A C 1
ATOM 1666 O O . SER A 1 200 ? 19.467 9.666 -3.282 1.00 80.31 200 SER A O 1
ATOM 1668 N N . PRO A 1 201 ? 19.874 11.290 -1.801 1.00 77.94 201 PRO A N 1
ATOM 1669 C CA . PRO A 1 201 ? 21.117 11.721 -2.451 1.00 77.94 201 PRO A CA 1
ATOM 1670 C C . PRO A 1 201 ? 22.209 10.639 -2.498 1.00 77.94 201 PRO A C 1
ATOM 1672 O O . PRO A 1 201 ? 23.023 10.609 -3.432 1.00 77.94 201 PRO A O 1
ATOM 1675 N N . LEU A 1 202 ? 22.225 9.751 -1.497 1.00 79.00 202 LEU A N 1
ATOM 1676 C CA . LEU A 1 202 ? 23.265 8.741 -1.287 1.00 79.00 202 LEU A CA 1
ATOM 1677 C C . LEU A 1 202 ? 23.085 7.530 -2.210 1.00 79.00 202 LEU A C 1
ATOM 1679 O O . LEU A 1 202 ? 24.059 6.954 -2.695 1.00 79.00 202 LEU A O 1
ATOM 1683 N N . GLY A 1 203 ? 21.840 7.143 -2.485 1.00 70.62 203 GLY A N 1
ATOM 1684 C CA . GLY A 1 203 ? 21.548 5.985 -3.318 1.00 70.62 203 GLY A CA 1
ATOM 1685 C C . GLY A 1 203 ? 21.584 6.331 -4.801 1.00 70.62 203 GLY A C 1
ATOM 1686 O O . GLY A 1 203 ? 20.657 6.967 -5.282 1.00 70.62 203 GLY A O 1
ATOM 1687 N N . LYS A 1 204 ? 22.560 5.819 -5.570 1.00 69.44 204 LYS A N 1
ATOM 1688 C CA . LYS A 1 204 ? 22.582 5.948 -7.050 1.00 69.44 204 LYS A CA 1
ATOM 1689 C C . LYS A 1 204 ? 21.247 5.553 -7.701 1.00 69.44 204 LYS A C 1
ATOM 1691 O O . LYS A 1 204 ? 20.874 6.118 -8.719 1.00 69.44 204 LYS A O 1
ATOM 1696 N N . ASN A 1 205 ? 20.523 4.614 -7.083 1.00 64.81 205 ASN A N 1
ATOM 1697 C CA . ASN A 1 205 ? 19.242 4.117 -7.573 1.00 64.81 205 ASN A CA 1
ATOM 1698 C C . ASN A 1 205 ? 17.992 4.832 -7.032 1.00 64.81 205 ASN A C 1
ATOM 1700 O O . ASN A 1 205 ? 16.893 4.578 -7.516 1.00 64.81 205 ASN A O 1
ATOM 1704 N N . TYR A 1 206 ? 18.152 5.707 -6.043 1.00 67.31 206 TYR A N 1
ATOM 1705 C CA . TYR A 1 206 ? 17.052 6.257 -5.245 1.00 67.31 206 TYR A CA 1
ATOM 1706 C C . TYR A 1 206 ? 17.054 7.786 -5.222 1.00 67.31 206 TYR A C 1
ATOM 1708 O O . TYR A 1 206 ? 16.375 8.394 -4.395 1.00 67.31 206 TYR A O 1
ATOM 1716 N N . ARG A 1 207 ? 17.825 8.412 -6.119 1.00 71.94 207 ARG A N 1
ATOM 1717 C CA . ARG A 1 207 ? 17.921 9.865 -6.197 1.00 71.94 207 ARG A CA 1
ATOM 1718 C C . ARG A 1 207 ? 16.592 10.454 -6.629 1.00 71.94 207 ARG A C 1
ATOM 1720 O O . ARG A 1 207 ? 16.154 10.249 -7.754 1.00 71.94 207 ARG A O 1
ATOM 1727 N N . ILE A 1 208 ? 16.011 11.250 -5.740 1.00 73.31 208 ILE A N 1
ATOM 1728 C CA . ILE A 1 208 ? 14.881 12.125 -6.052 1.00 73.31 208 ILE A CA 1
ATOM 1729 C C . ILE A 1 208 ? 15.334 13.173 -7.072 1.00 73.31 208 ILE A C 1
ATOM 1731 O O . ILE A 1 208 ? 14.598 13.496 -7.982 1.00 73.31 208 ILE A O 1
ATOM 1735 N N . ILE A 1 209 ? 16.566 13.678 -6.980 1.00 65.75 209 ILE A N 1
ATOM 1736 C CA . ILE A 1 209 ? 17.061 14.735 -7.869 1.00 65.75 209 ILE A CA 1
ATOM 1737 C C . ILE A 1 209 ? 17.858 14.100 -9.021 1.00 65.75 209 ILE A C 1
ATOM 1739 O O . ILE A 1 209 ? 18.828 13.384 -8.768 1.00 65.75 209 ILE A O 1
ATOM 1743 N N . LYS A 1 210 ? 17.486 14.423 -10.272 1.00 61.09 210 LYS A N 1
ATOM 1744 C CA . LYS A 1 210 ? 18.190 14.108 -11.543 1.00 61.09 210 LYS A CA 1
ATOM 1745 C C . LYS A 1 210 ? 17.875 12.760 -12.229 1.00 61.09 210 LYS A C 1
ATOM 1747 O O . LYS A 1 210 ? 18.294 12.586 -13.364 1.00 61.09 210 LYS A O 1
ATOM 1752 N N . HIS A 1 211 ? 17.123 11.842 -11.612 1.00 62.38 211 HIS A N 1
ATOM 1753 C CA . HIS A 1 211 ? 16.777 10.531 -12.208 1.00 62.38 211 HIS A CA 1
ATOM 1754 C C . HIS A 1 211 ? 15.292 10.166 -12.030 1.00 62.38 211 HIS A C 1
ATOM 1756 O O . HIS A 1 211 ? 14.967 9.072 -11.567 1.00 62.38 211 HIS A O 1
ATOM 1762 N N . PHE A 1 212 ? 14.388 11.088 -12.374 1.00 59.94 212 PHE A N 1
ATOM 1763 C CA . PHE A 1 212 ? 12.941 10.861 -12.259 1.00 59.94 212 PHE A CA 1
ATOM 1764 C C . PHE A 1 212 ? 12.416 9.788 -13.229 1.00 59.94 212 PHE A C 1
ATOM 1766 O O . PHE A 1 212 ? 11.467 9.094 -12.878 1.00 59.94 212 PHE A O 1
ATOM 1773 N N . ASP A 1 213 ? 13.089 9.577 -14.365 1.00 60.81 213 ASP A N 1
ATOM 1774 C CA . ASP A 1 213 ? 12.573 8.745 -15.467 1.00 60.81 213 ASP A CA 1
ATOM 1775 C C . ASP A 1 213 ? 13.198 7.341 -15.544 1.00 60.81 213 ASP A C 1
ATOM 1777 O O . ASP A 1 213 ? 13.007 6.607 -16.509 1.00 60.81 213 ASP A O 1
ATOM 1781 N N . VAL A 1 214 ? 13.967 6.934 -14.530 1.00 69.50 214 VAL A N 1
ATOM 1782 C CA . VAL A 1 214 ? 14.632 5.623 -14.537 1.00 69.50 214 VAL A CA 1
ATOM 1783 C C . VAL A 1 214 ? 13.723 4.592 -13.861 1.00 69.50 214 VAL A C 1
ATOM 1785 O O . VAL A 1 214 ? 13.772 4.441 -12.634 1.00 69.50 214 VAL A O 1
ATOM 1788 N N . GLY A 1 215 ? 12.909 3.873 -14.643 1.00 73.38 215 GLY A N 1
ATOM 1789 C CA . GLY A 1 215 ? 12.092 2.753 -14.155 1.00 73.38 215 GLY A CA 1
ATOM 1790 C C . GLY A 1 215 ? 12.881 1.452 -13.975 1.00 73.38 215 GLY A C 1
ATOM 1791 O O . GLY A 1 215 ? 14.052 1.475 -13.572 1.00 73.38 215 GLY A O 1
ATOM 1792 N N . PHE A 1 216 ? 12.243 0.300 -14.224 1.00 76.38 216 PHE A N 1
ATOM 1793 C CA . PHE A 1 216 ? 12.812 -1.046 -13.996 1.00 76.38 216 PHE A CA 1
ATOM 1794 C C . PHE A 1 216 ? 13.257 -1.290 -12.549 1.00 76.38 216 PHE A C 1
ATOM 1796 O O . PHE A 1 216 ? 14.311 -1.868 -12.257 1.00 76.38 216 PHE A O 1
ATOM 1803 N N . CYS A 1 217 ? 12.444 -0.822 -11.610 1.00 73.25 217 CYS A N 1
ATOM 1804 C CA . CYS A 1 217 ? 12.688 -0.999 -10.191 1.00 73.25 217 CYS A CA 1
ATOM 1805 C C . CYS A 1 217 ? 12.490 -2.468 -9.822 1.00 73.25 217 CYS A C 1
ATOM 1807 O O . CYS A 1 217 ? 11.369 -2.966 -9.750 1.00 73.25 217 CYS A O 1
ATOM 1809 N N . THR A 1 218 ? 13.591 -3.171 -9.586 1.00 61.31 218 THR A N 1
ATOM 1810 C CA . THR A 1 218 ? 13.564 -4.533 -9.059 1.00 61.31 218 THR A CA 1
ATOM 1811 C C . THR A 1 218 ? 13.864 -4.477 -7.565 1.00 61.31 218 THR A C 1
ATOM 1813 O O . THR A 1 218 ? 14.838 -3.851 -7.145 1.00 61.31 218 THR A O 1
ATOM 1816 N N . LEU A 1 219 ? 13.004 -5.098 -6.751 1.00 51.75 219 LEU A N 1
ATOM 1817 C CA . LEU A 1 219 ? 13.340 -5.429 -5.366 1.00 51.75 219 LEU A CA 1
ATOM 1818 C C . LEU A 1 219 ? 14.477 -6.452 -5.451 1.00 51.75 219 LEU A C 1
ATOM 1820 O O . LEU A 1 219 ? 14.255 -7.583 -5.884 1.00 51.75 219 LEU A O 1
ATOM 1824 N N . ARG A 1 220 ? 15.701 -5.997 -5.188 1.00 38.25 220 ARG A N 1
ATOM 1825 C CA . ARG A 1 220 ? 16.905 -6.826 -5.245 1.00 38.25 220 ARG A CA 1
ATOM 1826 C C . ARG A 1 220 ? 17.109 -7.562 -3.933 1.00 38.25 220 ARG A C 1
ATOM 1828 O O . ARG A 1 220 ? 16.861 -6.931 -2.882 1.00 38.25 220 ARG A O 1
#

pLDDT: mean 82.08, std 15.62, range [32.84, 98.44]

Sequence (220 aa):
MYNNNNNNNNNIPFPDDWDKENTRAVAYFNKCSKFVNSQEELLSMFHIKLFYHIYCYVMIICVILSAILILIFKNNYIIKRTSPNLLIMFCIGCIICISNSYGIQIYYTNYPCFLIFYSTGISYPMIFISCIACFTKYVKQYYSSANAYLEAVDNSNRIQEKQIKKKTFNNIREYFIEKHPIRFTLLYIIIITVYSFAVSPLGKNYRIIKHFDVGFCTLR

Foldseek 3Di:
DDDDPDPPPPVADQDPPADPVQPLSVVVCVVCVVPDDYPVRVVVVLPDDPVLVVVLVVQLVVLVVVLVVLVVCVVPPVSVLLDSVLSNLLSVLSNLVSVLVVQCSNLQQFAQLLSNCLSCQQSVLSNVLSVQLSVVSVVVVVVVVVVVVCVVVPVDDPDPDPPDPPPDVVVVCCVDSHVPSPVNSVVSNVVSVVVLVVCQVVDPRSNPPPRNGGHSDDPD

Organism: NCBI:txid1754190

Radius of gyration: 25.37 Å; chains: 1; bounding box: 47×47×77 Å

Secondary structure (DSSP, 8-state):
-----------PPPPTTS-SS-HHHHHHHHHHGGG-SSHHHHHHTT---HHHHHHHHHHHHHHHHHHHHHHHTTTSHHHHHH-HHHHHHHHHHHHHHHHHHHHHHHTTTT--HHHHHHHHHHHHHHHHHHHHHHHHHHHHHHHHHHHHHHHHH------GGG-SS-HHHHHHHIIIIII-HHHHHHHHHHHHHHHHHHHTTT-TTT-SSS-TT-------